Protein AF-A0AAV6HGM4-F1 (afdb_monomer)

Radius of gyration: 22.35 Å; Cα contacts (8 Å, |Δi|>4): 318; chains: 1; bounding box: 49×87×54 Å

Sequence (289 aa):
MKKKYGTKKRMVEQTSYVDTTIEPELAKRRAELLDYSASHSNSSSSLEVLELEAVGEDDTSYQEHLNFILRELAKKQPNLAEIKIRMRRTLFKRIEAMTLPTKKVMEIFPFLGIPQLMQHEMQMKFGIDMDRSLQTAIHELAPRIIRVVKEGSQKRFSPSLLEPTNERLEDAALLLLPELFKEKTEFLYSVEDEVHPCPTVVFHGSLNVLKADTISIRLDGLTLTTGKMTIAEALEYLFSTYFLFNVSYPAPLVNTLTFIQIFLFQLCPNKKKIPIPVLKMYNHFMSFD

pLDDT: mean 78.71, std 23.34, range [25.23, 97.44]

Mean predicted aligned error: 11.19 Å

Solvent-accessible surface area (backbone atoms only — not comparable to full-atom values): 17185 Å² total; per-residue (Å²): 137,85,89,85,86,84,80,82,82,76,86,76,84,81,75,79,81,74,69,76,69,55,62,61,52,53,56,50,50,55,61,57,56,58,42,67,78,51,74,76,69,98,66,94,76,73,77,84,52,61,83,67,83,75,66,89,66,49,75,66,56,43,50,52,41,52,54,47,40,58,57,38,64,72,41,98,76,50,61,60,69,60,40,56,56,42,46,65,76,42,42,69,65,48,65,66,42,33,78,49,58,68,70,58,40,43,69,76,43,52,60,59,42,35,66,79,50,36,53,49,50,48,25,68,46,69,74,45,63,53,66,64,33,32,55,59,36,37,69,70,42,18,68,56,48,42,50,54,54,65,76,42,92,69,87,80,66,57,65,63,54,71,61,43,54,85,93,38,35,51,55,28,25,64,70,45,44,29,58,80,71,74,33,49,49,71,60,56,36,41,70,52,93,76,78,46,79,49,53,29,38,32,29,33,91,31,92,51,66,96,60,36,69,33,37,31,37,30,41,68,71,40,75,53,34,73,42,80,67,54,65,65,58,49,49,52,49,39,55,48,44,35,72,58,56,66,48,78,74,53,81,57,41,39,56,40,53,50,39,42,33,47,66,28,49,59,64,62,98,62,85,88,73,66,56,66,71,45,50,52,54,51,49,57,67,67,65,77,116

Foldseek 3Di:
DDDDDDDDDDDDPPPPPPPPVVVVVLLVVLVVVVCVVVPDDDDDPDDPFPPQPQPPDDPVNLVVLQVVLVVQVPDPDRPVVSNLVSCSNNLVVLVVCLSDDPVVSCVSCVVLLPLVVLQSNVCNGQVFNLLVLQVVLLVLCLVVLLVVLVVDDDPPDDPCLSDPDPVCSSVSSLLSLLVLVVFDSVLAEDEPQDDDQAWYKYFDDDPPSSPGQKIFIDHRSDTSYMDDDGSSSSNSSSLSCCVSNVNDDDPRCNLSSLLCCCRRRVPDPDPPDRPPSSVVSVVVSVVPD

Structure (mmCIF, N/CA/C/O backbone):
data_AF-A0AAV6HGM4-F1
#
_entry.id   AF-A0AAV6HGM4-F1
#
loop_
_atom_site.group_PDB
_atom_site.id
_atom_site.type_symbol
_atom_site.label_atom_id
_atom_site.label_alt_id
_atom_site.label_comp_id
_atom_site.label_asym_id
_atom_site.label_entity_id
_atom_site.label_seq_id
_atom_site.pdbx_PDB_ins_code
_atom_site.Cartn_x
_atom_site.Cartn_y
_atom_site.Cartn_z
_atom_site.occupancy
_atom_site.B_iso_or_equiv
_atom_site.auth_seq_id
_atom_site.auth_comp_id
_atom_site.auth_asym_id
_atom_site.auth_atom_id
_atom_site.pdbx_PDB_model_num
ATOM 1 N N . MET A 1 1 ? -28.591 -60.270 -9.839 1.00 35.62 1 MET A N 1
ATOM 2 C CA . MET A 1 1 ? -27.427 -60.429 -10.742 1.00 35.62 1 MET A CA 1
ATOM 3 C C . MET A 1 1 ? -27.333 -59.228 -11.689 1.00 35.62 1 MET A C 1
ATOM 5 O O . MET A 1 1 ? -28.279 -58.969 -12.406 1.00 35.62 1 MET A O 1
ATOM 9 N N . LYS A 1 2 ? -26.202 -58.506 -11.623 1.00 32.44 2 LYS A N 1
ATOM 10 C CA . LYS A 1 2 ? -25.476 -57.727 -12.660 1.00 32.44 2 LYS A CA 1
ATOM 11 C C . LYS A 1 2 ? -26.211 -56.797 -13.670 1.00 32.44 2 LYS A C 1
ATOM 13 O O . LYS A 1 2 ? -26.758 -57.254 -14.658 1.00 32.44 2 LYS A O 1
ATOM 18 N N . LYS A 1 3 ? -25.944 -55.489 -13.476 1.00 31.00 3 LYS A N 1
ATOM 19 C CA . LYS A 1 3 ? -25.382 -54.453 -14.394 1.00 31.00 3 LYS A CA 1
ATOM 20 C C . LYS A 1 3 ? -26.001 -54.225 -15.792 1.00 31.00 3 LYS A C 1
ATOM 22 O O . LYS A 1 3 ? -25.840 -55.062 -16.668 1.00 31.00 3 LYS A O 1
ATOM 27 N N . LYS A 1 4 ? -26.375 -52.967 -16.083 1.00 32.09 4 LYS A N 1
ATOM 28 C CA . LYS A 1 4 ? -25.547 -51.954 -16.799 1.00 32.09 4 LYS A CA 1
ATOM 29 C C . LYS A 1 4 ? -26.381 -50.681 -17.059 1.00 32.09 4 LYS A C 1
ATOM 31 O O . LYS A 1 4 ? -27.216 -50.679 -17.952 1.00 32.09 4 LYS A O 1
ATOM 36 N N . TYR A 1 5 ? -26.101 -49.590 -16.345 1.00 31.17 5 TYR A N 1
ATOM 37 C CA . TYR A 1 5 ? -26.441 -48.239 -16.808 1.00 31.17 5 TYR A CA 1
ATOM 38 C C . TYR A 1 5 ? -25.162 -47.598 -17.345 1.00 31.17 5 TYR A C 1
ATOM 40 O O . TYR A 1 5 ? -24.176 -47.465 -16.622 1.00 31.17 5 TYR A O 1
ATOM 48 N N . GLY A 1 6 ? -25.157 -47.293 -18.642 1.00 29.77 6 GLY A N 1
ATOM 49 C CA . GLY A 1 6 ? -24.097 -46.541 -19.301 1.00 29.77 6 GLY A CA 1
ATOM 50 C C . GLY A 1 6 ? -24.359 -45.048 -19.153 1.00 29.77 6 GLY A C 1
ATOM 51 O O . GLY A 1 6 ? -25.301 -44.524 -19.740 1.00 29.77 6 GLY A O 1
ATOM 52 N N . THR A 1 7 ? -23.524 -44.362 -18.380 1.00 29.61 7 THR A N 1
ATOM 53 C CA . THR A 1 7 ? -23.556 -42.904 -18.253 1.00 29.61 7 THR A CA 1
ATOM 54 C C . THR A 1 7 ? -22.762 -42.289 -19.404 1.00 29.61 7 THR A C 1
ATOM 56 O O . THR A 1 7 ? -21.536 -42.394 -19.447 1.00 29.61 7 THR A O 1
ATOM 59 N N . LYS A 1 8 ? -23.448 -41.640 -20.351 1.00 31.86 8 LYS A N 1
ATOM 60 C CA . LYS A 1 8 ? -22.812 -40.736 -21.320 1.00 31.86 8 LYS A CA 1
ATOM 61 C C . LYS A 1 8 ? -22.325 -39.492 -20.567 1.00 31.86 8 LYS A C 1
ATOM 63 O O . LYS A 1 8 ? -23.137 -38.684 -20.126 1.00 31.86 8 LYS A O 1
ATOM 68 N N . LYS A 1 9 ? -21.005 -39.336 -20.421 1.00 30.42 9 LYS A N 1
ATOM 69 C CA . LYS A 1 9 ? -20.371 -38.066 -20.032 1.00 30.42 9 LYS A CA 1
ATOM 70 C C . LYS A 1 9 ? -20.632 -37.044 -21.142 1.00 30.42 9 LYS A C 1
ATOM 72 O O . LYS A 1 9 ? -20.132 -37.205 -22.251 1.00 30.42 9 LYS A O 1
ATOM 77 N N . ARG A 1 10 ? -21.411 -36.006 -20.844 1.00 27.81 10 ARG A N 1
ATOM 78 C CA . ARG A 1 10 ? -21.482 -34.783 -21.649 1.00 27.81 10 ARG A CA 1
ATOM 79 C C . ARG A 1 10 ? -20.372 -33.871 -21.122 1.00 27.81 10 ARG A C 1
ATOM 81 O O . ARG A 1 10 ? -20.447 -33.438 -19.977 1.00 27.81 10 ARG A O 1
ATOM 88 N N . MET A 1 11 ? -19.312 -33.674 -21.905 1.00 25.23 11 MET A N 1
ATOM 89 C CA . MET A 1 11 ? -18.355 -32.594 -21.655 1.00 25.23 11 MET A CA 1
ATOM 90 C C . MET A 1 11 ? -19.121 -31.281 -21.798 1.00 25.23 11 MET A C 1
ATOM 92 O O . MET A 1 11 ? -19.679 -31.006 -22.858 1.00 25.23 11 MET A O 1
ATOM 96 N N . VAL A 1 12 ? -19.212 -30.527 -20.708 1.00 27.91 12 VAL A N 1
ATOM 97 C CA . VAL A 1 12 ? -19.634 -29.130 -20.732 1.00 27.91 12 VAL A CA 1
ATOM 98 C C . VAL A 1 12 ? -18.342 -28.332 -20.736 1.00 27.91 12 VAL A C 1
ATOM 100 O O . VAL A 1 12 ? -17.672 -28.224 -19.712 1.00 27.91 12 VAL A O 1
ATOM 103 N N . GLU A 1 13 ? -17.955 -27.850 -21.912 1.00 26.14 13 GLU A N 1
ATOM 104 C CA . GLU A 1 13 ? -16.993 -26.762 -22.034 1.00 26.14 13 GLU A CA 1
ATOM 105 C C . GLU A 1 13 ? -17.636 -25.522 -21.403 1.00 26.14 13 GLU A C 1
ATOM 107 O O . GLU A 1 13 ? -18.571 -24.940 -21.949 1.00 26.14 13 GLU A O 1
ATOM 112 N N . GLN A 1 14 ? -17.185 -25.150 -20.204 1.00 26.02 14 GLN A N 1
ATOM 113 C CA . GLN A 1 14 ? -17.451 -23.831 -19.642 1.00 26.02 14 GLN A CA 1
ATOM 114 C C . GLN A 1 14 ? -16.499 -22.840 -20.311 1.00 26.02 14 GLN A C 1
ATOM 116 O O . GLN A 1 14 ? -15.418 -22.543 -19.812 1.00 26.02 14 GLN A O 1
ATOM 121 N N . THR A 1 15 ? -16.903 -22.326 -21.468 1.00 25.86 15 THR A N 1
ATOM 122 C CA . THR A 1 15 ? -16.411 -21.040 -21.957 1.00 25.86 15 THR A CA 1
ATOM 123 C C . THR A 1 15 ? -16.939 -19.959 -21.017 1.00 25.86 15 THR A C 1
ATOM 125 O O . THR A 1 15 ? -18.117 -19.603 -21.077 1.00 25.86 15 THR A O 1
ATOM 128 N N . SER A 1 16 ? -16.090 -19.463 -20.114 1.00 28.17 16 SER A N 1
ATOM 129 C CA . SER A 1 16 ? -16.370 -18.250 -19.348 1.00 28.17 16 SER A CA 1
ATOM 130 C C . SER A 1 16 ? -16.370 -17.072 -20.318 1.00 28.17 16 SER A C 1
ATOM 132 O O . SER A 1 16 ? -15.314 -16.598 -20.738 1.00 28.17 16 SER A O 1
ATOM 134 N N . TYR A 1 17 ? -17.563 -16.637 -20.712 1.00 25.56 17 TYR A N 1
ATOM 135 C CA . TYR A 1 17 ? -17.768 -15.369 -21.396 1.00 25.56 17 TYR A CA 1
ATOM 136 C C . TYR A 1 17 ? -17.320 -14.262 -20.433 1.00 25.56 17 TYR A C 1
ATOM 138 O O . TYR A 1 17 ? -18.018 -13.941 -19.474 1.00 25.56 17 TYR A O 1
ATOM 146 N N . VAL A 1 18 ? -16.108 -13.744 -20.632 1.00 33.75 18 VAL A N 1
ATOM 147 C CA . VAL A 1 18 ? -15.686 -12.491 -20.008 1.00 33.75 18 VAL A CA 1
ATOM 148 C C . VAL A 1 18 ? -16.435 -11.407 -20.758 1.00 33.75 18 VAL A C 1
ATOM 150 O O . VAL A 1 18 ? -16.223 -11.219 -21.955 1.00 33.75 18 VAL A O 1
ATOM 153 N N . ASP A 1 19 ? -17.365 -10.756 -20.073 1.00 31.45 19 ASP A N 1
ATOM 154 C CA . ASP A 1 19 ? -18.105 -9.640 -20.635 1.00 31.45 19 ASP A CA 1
ATOM 155 C C . ASP A 1 19 ? -17.150 -8.450 -20.817 1.00 31.45 19 ASP A C 1
ATOM 157 O O . ASP A 1 19 ? -16.863 -7.689 -19.892 1.00 31.45 19 ASP A O 1
ATOM 161 N N . THR A 1 20 ? -16.603 -8.319 -22.026 1.00 33.03 20 THR A N 1
ATOM 162 C CA . THR A 1 20 ? -15.651 -7.274 -22.435 1.00 33.03 20 THR A CA 1
ATOM 163 C C . THR A 1 20 ? -16.253 -5.864 -22.425 1.00 33.03 20 THR A C 1
ATOM 165 O O . THR A 1 20 ? -15.568 -4.905 -22.770 1.00 33.03 20 THR A O 1
ATOM 168 N N . THR A 1 21 ? -17.526 -5.710 -22.046 1.00 36.22 21 THR A N 1
ATOM 169 C CA . THR A 1 21 ? -18.191 -4.405 -21.926 1.00 36.22 21 THR A CA 1
ATOM 170 C C . THR A 1 21 ? -18.013 -3.741 -20.556 1.00 36.22 21 THR A C 1
ATOM 172 O O . THR A 1 21 ? -18.203 -2.531 -20.452 1.00 36.22 21 THR A O 1
ATOM 175 N N . ILE A 1 22 ? -17.553 -4.473 -19.530 1.00 39.25 22 ILE A N 1
ATOM 176 C CA . ILE A 1 22 ? -17.349 -3.938 -18.168 1.00 39.25 22 ILE A CA 1
ATOM 177 C C . ILE A 1 22 ? -16.044 -3.121 -18.060 1.00 39.25 22 ILE A C 1
ATOM 179 O O . ILE A 1 22 ? -15.984 -2.107 -17.363 1.00 39.25 22 ILE A O 1
ATOM 183 N N . GLU A 1 23 ? -14.993 -3.526 -18.777 1.00 40.34 23 GLU A N 1
ATOM 184 C CA . GLU A 1 23 ? -13.659 -2.898 -18.742 1.00 40.34 23 GLU A CA 1
ATOM 185 C C . GLU A 1 23 ? -13.652 -1.430 -19.233 1.00 40.34 23 GLU A C 1
ATOM 187 O O . GLU A 1 23 ? -13.082 -0.572 -18.548 1.00 40.34 23 GLU A O 1
ATOM 192 N N . PRO A 1 24 ? -14.327 -1.086 -20.353 1.00 36.25 24 PRO A N 1
ATOM 193 C CA . PRO A 1 24 ? -14.450 0.297 -20.815 1.00 36.25 24 PRO A CA 1
ATOM 194 C C . PRO A 1 24 ? -15.285 1.175 -19.876 1.00 36.25 24 PRO A C 1
ATOM 196 O O . PRO A 1 24 ? -14.998 2.362 -19.725 1.00 36.25 24 PRO A O 1
ATOM 199 N N . GLU A 1 25 ? -16.310 0.613 -19.226 1.00 36.44 25 GLU A N 1
ATOM 200 C CA . GLU A 1 25 ? -17.196 1.360 -18.326 1.00 36.44 25 GLU A CA 1
ATOM 201 C C . GLU A 1 25 ? -16.511 1.674 -16.983 1.00 36.44 25 GLU A C 1
ATOM 203 O O . GLU A 1 25 ? -16.649 2.782 -16.459 1.00 36.44 25 GLU A O 1
ATOM 208 N N . LEU A 1 26 ? -15.685 0.754 -16.468 1.00 40.50 26 LEU A N 1
ATOM 209 C CA . LEU A 1 26 ? -14.822 0.990 -15.304 1.00 40.50 26 LEU A CA 1
ATOM 210 C C . LEU A 1 26 ? -13.730 2.029 -15.598 1.00 40.50 26 LEU A C 1
ATOM 212 O O . LEU A 1 26 ? -13.490 2.907 -14.770 1.00 40.50 26 LEU A O 1
ATOM 216 N N . ALA A 1 27 ? -13.113 1.985 -16.785 1.00 37.41 27 ALA A N 1
ATOM 217 C CA . ALA A 1 27 ? -12.144 2.992 -17.224 1.00 37.41 27 ALA A CA 1
ATOM 218 C C . ALA A 1 27 ? -12.787 4.380 -17.414 1.00 37.41 27 ALA A C 1
ATOM 220 O O . ALA A 1 27 ? -12.205 5.394 -17.028 1.00 37.41 27 ALA A O 1
ATOM 221 N N . LYS A 1 28 ? -14.021 4.440 -17.932 1.00 33.03 28 LYS A N 1
ATOM 222 C CA . LYS A 1 28 ? -14.781 5.689 -18.081 1.00 33.03 28 LYS A CA 1
ATOM 223 C C . LYS A 1 28 ? -15.197 6.286 -16.731 1.00 33.03 28 LYS A C 1
ATOM 225 O O . LYS A 1 28 ? -15.041 7.488 -16.529 1.00 33.03 28 LYS A O 1
ATOM 230 N N . ARG A 1 29 ? -15.617 5.457 -15.764 1.00 37.28 29 ARG A N 1
ATOM 231 C CA . ARG A 1 29 ? -15.893 5.911 -14.386 1.00 37.28 29 ARG A CA 1
ATOM 232 C C . ARG A 1 29 ? -14.650 6.479 -13.691 1.00 37.28 29 ARG A C 1
ATOM 234 O O . ARG A 1 29 ? -14.795 7.410 -12.906 1.00 37.28 29 ARG A O 1
ATOM 241 N N . ARG A 1 30 ? -13.440 5.988 -13.999 1.00 40.34 30 ARG A N 1
ATOM 242 C CA . ARG A 1 30 ? -12.174 6.572 -13.499 1.00 40.34 30 ARG A CA 1
ATOM 243 C C . ARG A 1 30 ? -11.924 7.981 -14.037 1.00 40.34 30 ARG A C 1
ATOM 245 O O . ARG A 1 30 ? -11.467 8.832 -13.284 1.00 40.34 30 ARG A O 1
ATOM 252 N N . ALA A 1 31 ? -12.259 8.237 -15.303 1.00 33.66 31 ALA A N 1
ATOM 253 C CA . ALA A 1 31 ? -12.136 9.563 -15.910 1.00 33.66 31 ALA A CA 1
ATOM 254 C C . ALA A 1 31 ? -13.171 10.565 -15.360 1.00 33.66 31 ALA A C 1
ATOM 256 O O . ALA A 1 31 ? -12.831 11.718 -15.119 1.00 33.66 31 ALA A O 1
ATOM 257 N N . GLU A 1 32 ? -14.408 10.126 -15.100 1.00 31.22 32 GLU A N 1
ATOM 258 C CA . GLU A 1 32 ? -15.480 10.984 -14.561 1.00 31.22 32 GLU A CA 1
ATOM 259 C C . GLU A 1 32 ? -15.332 11.263 -13.045 1.00 31.22 32 GLU A C 1
ATOM 261 O O . GLU A 1 32 ? -15.704 12.336 -12.571 1.00 31.22 32 GLU A O 1
ATOM 266 N N . LEU A 1 33 ? -14.732 10.351 -12.264 1.00 31.44 33 LEU A N 1
ATOM 267 C CA . LEU A 1 33 ? -14.477 10.549 -10.823 1.00 31.44 33 LEU A CA 1
ATOM 268 C C . LEU A 1 33 ? -13.281 11.462 -10.513 1.00 31.44 33 LEU A C 1
ATOM 270 O O . LEU A 1 33 ? -13.241 12.045 -9.430 1.00 31.44 33 LEU A O 1
ATOM 274 N N . LEU A 1 34 ? -12.359 11.650 -11.464 1.00 34.66 34 LEU A N 1
ATOM 275 C CA . LEU A 1 34 ? -11.343 12.709 -11.398 1.00 34.66 34 LEU A CA 1
ATOM 276 C C . LEU A 1 34 ? -11.991 14.104 -11.423 1.00 34.66 34 LEU A C 1
ATOM 278 O O . LEU A 1 34 ? -11.488 15.036 -10.789 1.00 34.66 34 LEU A O 1
ATOM 282 N N . ASP A 1 35 ? -13.145 14.225 -12.081 1.00 28.47 35 ASP A N 1
ATOM 283 C CA . ASP A 1 35 ? -13.851 15.491 -12.256 1.00 28.47 35 ASP A CA 1
ATOM 284 C C . ASP A 1 35 ? -14.747 15.844 -11.058 1.00 28.47 35 ASP A C 1
ATOM 286 O O . ASP A 1 35 ? -14.960 17.018 -10.777 1.00 28.47 35 ASP A O 1
ATOM 290 N N . TYR A 1 36 ? -15.186 14.875 -10.245 1.00 29.00 36 TYR A N 1
ATOM 291 C CA . TYR A 1 36 ? -15.934 15.181 -9.012 1.00 29.00 36 TYR A CA 1
ATOM 292 C C . TYR A 1 36 ? -15.050 15.830 -7.928 1.00 29.00 36 TYR A C 1
ATOM 294 O O . TYR A 1 36 ? -15.538 16.568 -7.071 1.00 29.00 36 TYR A O 1
ATOM 302 N N . SER A 1 37 ? -13.731 15.620 -8.001 1.00 35.66 37 SER A N 1
ATOM 303 C CA . SER A 1 37 ? -12.727 16.406 -7.267 1.00 35.66 37 SER A CA 1
ATOM 304 C C . SER A 1 37 ? -12.370 17.747 -7.930 1.00 35.66 37 SER A C 1
ATOM 306 O O . SER A 1 37 ? -11.770 18.597 -7.271 1.00 35.66 37 SER A O 1
ATOM 308 N N . ALA A 1 38 ? -12.745 17.959 -9.197 1.00 30.84 38 ALA A N 1
ATOM 309 C CA . ALA A 1 38 ? -12.482 19.182 -9.961 1.00 30.84 38 ALA A CA 1
ATOM 310 C C . ALA A 1 38 ? -13.711 20.106 -10.093 1.00 30.84 38 ALA A C 1
ATOM 312 O O . ALA A 1 38 ? -13.565 21.314 -10.290 1.00 30.84 38 ALA A O 1
ATOM 313 N N . SER A 1 39 ? -14.931 19.605 -9.893 1.00 28.97 39 SER A N 1
ATOM 314 C CA . SER A 1 39 ? -16.149 20.407 -9.901 1.00 28.97 39 SER A CA 1
ATOM 315 C C . SER A 1 39 ? -16.367 21.039 -8.528 1.00 28.97 39 SER A C 1
ATOM 317 O O . SER A 1 39 ? -17.217 20.605 -7.760 1.00 28.97 39 SER A O 1
ATOM 319 N N . HIS A 1 40 ? -15.528 22.016 -8.193 1.00 31.39 40 HIS A N 1
ATOM 320 C CA . HIS A 1 40 ? -15.910 23.341 -7.700 1.00 31.39 40 HIS A CA 1
ATOM 321 C C . HIS A 1 40 ? -14.642 24.208 -7.705 1.00 31.39 40 HIS A C 1
ATOM 323 O O . HIS A 1 40 ? -13.746 24.057 -6.874 1.00 31.39 40 HIS A O 1
ATOM 329 N N . SER A 1 41 ? -14.647 25.170 -8.629 1.00 28.86 41 SER A N 1
ATOM 330 C CA . SER A 1 41 ? -13.676 26.245 -8.867 1.00 28.86 41 SER A CA 1
ATOM 331 C C . SER A 1 41 ? -12.539 25.940 -9.857 1.00 28.86 41 SER A C 1
ATOM 333 O O . SER A 1 41 ? -11.592 25.208 -9.586 1.00 28.86 41 SER A O 1
ATOM 335 N N . ASN A 1 42 ? -12.652 26.598 -11.015 1.00 31.72 42 ASN A N 1
ATOM 336 C CA . ASN A 1 42 ? -11.612 26.816 -12.013 1.00 31.72 42 ASN A CA 1
ATOM 337 C C . ASN A 1 42 ? -10.275 27.206 -11.366 1.00 31.72 42 ASN A C 1
ATOM 339 O O . ASN A 1 42 ? -10.069 28.354 -10.985 1.00 31.72 42 ASN A O 1
ATOM 343 N N . SER A 1 43 ? -9.354 26.257 -11.274 1.00 28.14 43 SER A N 1
ATOM 344 C CA . SER A 1 43 ? -7.932 26.445 -11.577 1.00 28.14 43 SER A CA 1
ATOM 345 C C . SER A 1 43 ? -7.260 25.081 -11.492 1.00 28.14 43 SER A C 1
ATOM 347 O O . SER A 1 43 ? -7.283 24.418 -10.457 1.00 28.14 43 SER A O 1
ATOM 349 N N . SER A 1 44 ? -6.706 24.652 -12.623 1.00 34.44 44 SER A N 1
ATOM 350 C CA . SER A 1 44 ? -5.853 23.475 -12.746 1.00 34.44 44 SER A CA 1
ATOM 351 C C . SER A 1 44 ? -4.735 23.537 -11.702 1.00 34.44 44 SER A C 1
ATOM 353 O O . SER A 1 44 ? -3.801 24.320 -11.839 1.00 34.44 44 SER A O 1
ATOM 355 N N . SER A 1 45 ? -4.848 22.735 -10.645 1.00 31.12 45 SER A N 1
ATOM 356 C CA . SER A 1 45 ? -3.820 22.555 -9.618 1.00 31.12 45 SER A CA 1
ATOM 357 C C . SER A 1 45 ? -3.222 21.165 -9.799 1.00 31.12 45 SER A C 1
ATOM 359 O O . SER A 1 45 ? -3.503 20.243 -9.034 1.00 31.12 45 SER A O 1
ATOM 361 N N . SER A 1 46 ? 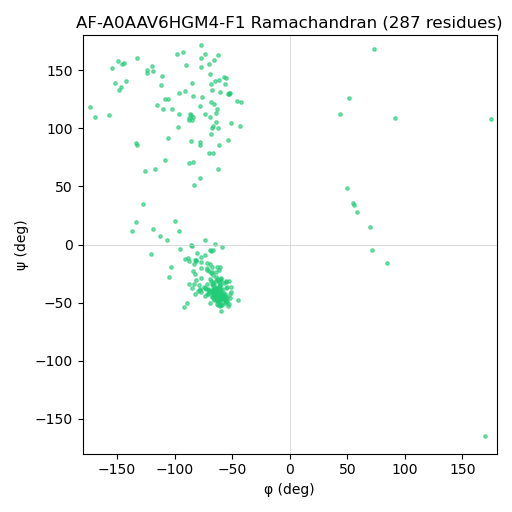-2.425 21.023 -10.853 1.00 31.44 46 SER A N 1
ATOM 362 C CA . SER A 1 46 ? -1.497 19.916 -11.048 1.00 31.44 46 SER A CA 1
ATOM 363 C C . SER A 1 46 ? -0.591 19.789 -9.823 1.00 31.44 46 SER A C 1
ATOM 365 O O . SER A 1 46 ? -0.014 20.779 -9.376 1.00 31.44 46 SER A O 1
ATOM 367 N N . LEU A 1 47 ? -0.481 18.577 -9.271 1.00 41.00 47 LEU A N 1
ATOM 368 C CA . LEU A 1 47 ? 0.625 18.207 -8.387 1.00 41.00 47 LEU A CA 1
ATOM 369 C C . LEU A 1 47 ? 1.922 18.693 -9.049 1.00 41.00 47 LEU A C 1
ATOM 371 O O . LEU A 1 47 ? 2.176 18.314 -10.192 1.00 41.00 47 LEU A O 1
ATOM 375 N N . GLU A 1 48 ? 2.715 19.523 -8.368 1.00 37.34 48 GLU A N 1
ATOM 376 C CA . GLU A 1 48 ? 4.108 19.768 -8.755 1.00 37.34 48 GLU A CA 1
ATOM 377 C C . GLU A 1 48 ? 4.866 18.455 -8.526 1.00 37.34 48 GLU A C 1
ATOM 379 O O . GLU A 1 48 ? 5.482 18.215 -7.490 1.00 37.34 48 GLU A O 1
ATOM 384 N N . VAL A 1 49 ? 4.704 17.536 -9.480 1.00 45.91 49 VAL A N 1
ATOM 385 C CA . VAL A 1 49 ? 5.636 16.442 -9.720 1.00 45.91 49 VAL A CA 1
ATOM 386 C C . VAL A 1 49 ? 6.988 17.119 -9.869 1.00 45.91 49 VAL A C 1
ATOM 388 O O . VAL A 1 49 ? 7.074 18.098 -10.613 1.00 45.91 49 VAL A O 1
ATOM 391 N N . LEU A 1 50 ? 8.008 16.645 -9.143 1.00 43.34 50 LEU A N 1
ATOM 392 C CA . LEU A 1 50 ? 9.382 17.097 -9.366 1.00 43.34 50 LEU A CA 1
ATOM 393 C C . LEU A 1 50 ? 9.595 17.164 -10.879 1.00 43.34 50 LEU A C 1
ATOM 395 O O . LEU A 1 50 ? 9.344 16.167 -11.559 1.00 43.34 50 LEU A O 1
ATOM 399 N N . GLU A 1 51 ? 9.971 18.334 -11.401 1.00 42.69 51 GLU A N 1
ATOM 400 C CA . GLU A 1 51 ? 10.408 18.478 -12.788 1.00 42.69 51 GLU A CA 1
ATOM 401 C C . GLU A 1 51 ? 11.652 17.601 -12.923 1.00 42.69 51 GLU A C 1
ATOM 403 O O . GLU A 1 51 ? 12.784 18.005 -12.667 1.00 42.69 51 GLU A O 1
ATOM 408 N N . LEU A 1 52 ? 11.421 16.322 -13.201 1.00 50.34 52 LEU A N 1
ATOM 409 C CA . LEU A 1 52 ? 12.472 15.405 -13.546 1.00 50.34 52 LEU A CA 1
ATOM 410 C C . LEU A 1 52 ? 13.001 15.920 -14.864 1.00 50.34 52 LEU A C 1
ATOM 412 O O . LEU A 1 52 ? 12.248 16.023 -15.833 1.00 50.34 52 LEU A O 1
ATOM 416 N N . GLU A 1 53 ? 14.289 16.239 -14.879 1.00 45.16 53 GLU A N 1
ATOM 417 C CA . GLU A 1 53 ? 15.057 16.395 -16.100 1.00 45.16 53 GLU A CA 1
ATOM 418 C C . GLU A 1 53 ? 14.860 15.111 -16.915 1.00 45.16 53 GLU A C 1
ATOM 420 O O . GLU A 1 53 ? 15.557 14.109 -16.742 1.00 45.16 53 GLU A O 1
ATOM 425 N N . ALA A 1 54 ? 13.834 15.109 -17.764 1.00 50.31 54 ALA A N 1
ATOM 426 C CA . ALA A 1 54 ? 13.617 14.122 -18.794 1.00 50.31 54 ALA A CA 1
ATOM 427 C C . ALA A 1 54 ? 14.710 14.385 -19.824 1.00 50.31 54 ALA A C 1
ATOM 429 O O . ALA A 1 54 ? 14.522 15.082 -20.818 1.00 50.31 54 ALA A O 1
ATOM 430 N N . VAL A 1 55 ? 15.912 13.907 -19.507 1.00 50.88 55 VAL A N 1
ATOM 431 C CA . VAL A 1 55 ? 17.022 13.852 -20.449 1.00 50.88 55 VAL A CA 1
ATOM 432 C C . VAL A 1 55 ? 16.486 13.134 -21.684 1.00 50.88 55 VAL A C 1
ATOM 434 O O . VAL A 1 55 ? 15.818 12.115 -21.534 1.00 50.88 55 VAL A O 1
ATOM 437 N N . GLY A 1 56 ? 16.704 13.723 -22.864 1.00 56.06 56 GLY A N 1
ATOM 438 C CA . GLY A 1 56 ? 16.097 13.361 -24.150 1.00 56.06 56 GLY A CA 1
ATOM 439 C C . GLY A 1 56 ? 16.419 11.953 -24.652 1.00 56.06 56 GLY A C 1
ATOM 440 O O . GLY A 1 56 ? 17.068 11.797 -25.681 1.00 56.06 56 GLY A O 1
ATOM 441 N N . GLU A 1 57 ? 15.964 10.941 -23.921 1.00 68.81 57 GLU A N 1
ATOM 442 C CA . GLU A 1 57 ? 15.973 9.539 -24.308 1.00 68.81 57 GLU A CA 1
ATOM 443 C C . GLU A 1 57 ? 14.978 9.352 -25.461 1.00 68.81 57 GLU A C 1
ATOM 445 O O . GLU A 1 57 ? 13.791 9.670 -25.339 1.00 68.81 57 GLU A O 1
ATOM 450 N N . ASP A 1 58 ? 15.457 8.838 -26.592 1.00 82.00 58 ASP A N 1
ATOM 451 C CA . ASP A 1 58 ? 14.589 8.419 -27.689 1.00 82.00 58 ASP A CA 1
ATOM 452 C C . ASP A 1 58 ? 13.916 7.063 -27.390 1.00 82.00 58 ASP A C 1
ATOM 454 O O . ASP A 1 58 ? 14.225 6.373 -26.410 1.00 82.00 58 ASP A O 1
ATOM 458 N N . ASP A 1 59 ? 12.965 6.661 -28.240 1.00 85.00 59 ASP A N 1
ATOM 459 C CA . ASP A 1 59 ? 12.232 5.403 -28.061 1.00 85.00 59 ASP A CA 1
ATOM 460 C C . ASP A 1 59 ? 13.155 4.171 -28.069 1.00 85.00 59 ASP A C 1
ATOM 462 O O . ASP A 1 59 ? 12.853 3.180 -27.402 1.00 85.00 59 ASP A O 1
ATOM 466 N N . THR A 1 60 ? 14.291 4.224 -28.774 1.00 87.50 60 THR A N 1
ATOM 467 C CA . THR A 1 60 ? 15.258 3.117 -28.814 1.00 87.50 60 THR A CA 1
ATOM 468 C C . THR A 1 60 ? 15.933 2.969 -27.457 1.00 87.50 60 THR A C 1
ATOM 470 O O . THR A 1 60 ? 15.918 1.882 -26.875 1.00 87.50 60 THR A O 1
ATOM 473 N N . SER A 1 61 ? 16.453 4.065 -26.908 1.00 89.00 61 SER A N 1
ATOM 474 C CA . SER A 1 61 ? 17.115 4.062 -25.603 1.00 89.00 61 SER A CA 1
ATOM 475 C C . SER A 1 61 ? 16.160 3.679 -24.465 1.00 89.00 61 SER A C 1
ATOM 477 O O . SER A 1 61 ? 16.501 2.875 -23.587 1.00 89.00 61 SER A O 1
ATOM 479 N N . TYR A 1 62 ? 14.907 4.147 -24.522 1.00 90.06 62 TYR A N 1
ATOM 480 C CA . TYR A 1 62 ? 13.856 3.699 -23.604 1.00 90.06 62 TYR A CA 1
ATOM 481 C C . TYR A 1 62 ? 13.689 2.172 -23.627 1.00 90.06 62 TYR A C 1
ATOM 483 O O . TYR A 1 62 ? 13.697 1.531 -22.569 1.00 90.06 62 TYR A O 1
ATOM 491 N N . GLN A 1 63 ? 13.573 1.575 -24.819 1.00 92.00 63 GLN A N 1
ATOM 492 C CA . GLN A 1 63 ? 13.428 0.125 -24.956 1.00 92.00 63 GLN A CA 1
ATOM 493 C C . GLN A 1 63 ? 14.661 -0.619 -24.440 1.00 92.00 63 GLN A C 1
ATOM 495 O O . GLN A 1 63 ? 14.529 -1.665 -23.805 1.00 92.00 63 GLN A O 1
ATOM 500 N N . GLU A 1 64 ? 15.866 -0.091 -24.649 1.00 93.88 64 GLU A N 1
ATOM 501 C CA . GLU A 1 64 ? 17.087 -0.682 -24.098 1.00 93.88 64 GLU A CA 1
ATOM 502 C C . GLU A 1 64 ? 17.082 -0.696 -22.567 1.00 93.88 64 GLU A C 1
ATOM 504 O O . GLU A 1 64 ? 17.401 -1.721 -21.956 1.00 93.88 64 GLU A O 1
ATOM 509 N N . HIS A 1 65 ? 16.683 0.409 -21.934 1.00 94.56 65 HIS A N 1
ATOM 510 C CA . HIS A 1 65 ? 16.576 0.497 -20.479 1.00 94.56 65 HIS A CA 1
ATOM 511 C C . HIS A 1 65 ? 15.514 -0.446 -19.920 1.00 94.56 65 HIS A C 1
ATOM 513 O O . HIS A 1 65 ? 15.780 -1.148 -18.942 1.00 94.56 65 HIS A O 1
ATOM 519 N N . LEU A 1 66 ? 14.340 -0.514 -20.551 1.00 93.81 66 LEU A N 1
ATOM 520 C CA . LEU A 1 66 ? 13.285 -1.429 -20.130 1.00 93.81 66 LEU A CA 1
ATOM 521 C C . LEU A 1 66 ? 13.738 -2.889 -20.260 1.00 93.81 66 LEU A C 1
ATOM 523 O O . LEU A 1 66 ? 13.662 -3.653 -19.299 1.00 93.81 66 LEU A O 1
ATOM 527 N N . ASN A 1 67 ? 14.301 -3.262 -21.411 1.00 95.44 67 ASN A N 1
ATOM 528 C CA . ASN A 1 67 ? 14.823 -4.606 -21.648 1.00 95.44 67 ASN A CA 1
ATOM 529 C C . ASN A 1 67 ? 15.943 -4.983 -20.675 1.00 95.44 67 ASN A C 1
ATOM 531 O O . ASN A 1 67 ? 16.063 -6.154 -20.305 1.00 95.44 67 ASN A O 1
ATOM 535 N N . PHE A 1 68 ? 16.777 -4.019 -20.278 1.00 96.62 68 PHE A N 1
ATOM 536 C CA . PHE A 1 68 ? 17.777 -4.224 -19.238 1.00 96.62 68 PHE A CA 1
ATOM 537 C C . PHE A 1 68 ? 17.108 -4.556 -17.902 1.00 96.62 68 PHE A C 1
ATOM 539 O O . PHE A 1 68 ? 17.436 -5.582 -17.311 1.00 96.62 68 PHE A O 1
ATOM 546 N N . ILE A 1 69 ? 16.148 -3.738 -17.451 1.00 96.06 69 ILE A N 1
ATOM 547 C CA . ILE A 1 69 ? 15.443 -3.948 -16.176 1.00 96.06 69 ILE A CA 1
ATOM 548 C C . ILE A 1 69 ? 14.799 -5.337 -16.141 1.00 96.06 69 ILE A C 1
ATOM 550 O O . ILE A 1 69 ? 14.993 -6.079 -15.180 1.00 96.06 69 ILE A O 1
ATOM 554 N N . LEU A 1 70 ? 14.086 -5.719 -17.205 1.00 95.94 70 LEU A N 1
ATOM 555 C CA . LEU A 1 70 ? 13.416 -7.019 -17.292 1.00 95.94 70 LEU A CA 1
ATOM 556 C C . LEU A 1 70 ? 14.408 -8.190 -17.216 1.00 95.94 70 LEU A C 1
ATOM 558 O O . LEU A 1 70 ? 14.171 -9.160 -16.496 1.00 95.94 70 LEU A O 1
ATOM 562 N N . ARG A 1 71 ? 15.550 -8.091 -17.911 1.00 97.19 71 ARG A N 1
ATOM 563 C CA . ARG A 1 71 ? 16.621 -9.099 -17.838 1.00 97.19 71 ARG A CA 1
ATOM 564 C C . ARG A 1 71 ? 17.269 -9.160 -16.459 1.00 97.19 71 ARG A C 1
ATOM 566 O O . ARG A 1 71 ? 17.594 -10.249 -15.992 1.00 97.19 71 ARG A O 1
ATOM 573 N N . GLU A 1 72 ? 17.468 -8.014 -15.816 1.00 97.44 72 GLU A N 1
ATOM 574 C CA . GLU A 1 72 ? 18.069 -7.929 -14.486 1.00 97.44 72 GLU A CA 1
ATOM 575 C C . GLU A 1 72 ? 17.162 -8.561 -13.425 1.00 97.44 72 GLU A C 1
ATOM 577 O O . GLU A 1 72 ? 17.640 -9.325 -12.588 1.00 97.44 72 GLU A O 1
ATOM 582 N N . LEU A 1 73 ? 15.851 -8.317 -13.509 1.00 95.12 73 LEU A N 1
ATOM 583 C CA . LEU A 1 73 ? 14.847 -8.911 -12.626 1.00 95.12 73 LEU A CA 1
ATOM 584 C C . LEU A 1 73 ? 14.725 -10.431 -12.754 1.00 95.12 73 LEU A C 1
ATOM 586 O O . LEU A 1 73 ? 14.371 -11.093 -11.784 1.00 95.12 73 LEU A O 1
ATOM 590 N N . ALA A 1 74 ? 15.035 -10.993 -13.922 1.00 95.56 74 ALA A N 1
ATOM 591 C CA . ALA A 1 74 ? 15.015 -12.439 -14.132 1.00 95.56 74 ALA A CA 1
ATOM 592 C C . ALA A 1 74 ? 16.191 -13.173 -13.451 1.00 95.56 74 ALA A C 1
ATOM 594 O O . ALA A 1 74 ? 16.219 -14.406 -13.417 1.00 95.56 74 ALA A O 1
ATOM 595 N N . LYS A 1 75 ? 17.187 -12.449 -12.922 1.00 96.69 75 LYS A N 1
ATOM 596 C CA . LYS A 1 75 ? 18.338 -13.051 -12.238 1.00 96.69 75 LYS A CA 1
ATOM 597 C C . LYS A 1 75 ? 17.969 -13.506 -10.828 1.00 96.69 75 LYS A C 1
ATOM 599 O O . LYS A 1 75 ? 17.157 -12.898 -10.145 1.00 96.69 75 LYS A O 1
ATOM 604 N N . LYS A 1 76 ? 18.679 -14.523 -10.327 1.00 94.31 76 LYS A N 1
ATOM 605 C CA . LYS A 1 76 ? 18.559 -14.988 -8.930 1.00 94.31 76 LYS A CA 1
ATOM 606 C C . LYS A 1 76 ? 18.926 -13.904 -7.904 1.00 94.31 76 LYS A C 1
ATOM 608 O O . LYS A 1 76 ? 18.396 -13.903 -6.799 1.00 94.31 76 LYS A O 1
ATOM 613 N N . GLN A 1 77 ? 19.860 -13.022 -8.258 1.00 93.81 77 GLN A N 1
ATOM 614 C CA . GLN A 1 77 ? 20.286 -11.877 -7.451 1.00 93.81 77 GLN A CA 1
ATOM 615 C C . GLN A 1 77 ? 20.321 -10.629 -8.346 1.00 93.81 77 GLN A C 1
ATOM 617 O O . GLN A 1 77 ? 21.360 -10.340 -8.944 1.00 93.81 77 GLN A O 1
ATOM 622 N N . PRO A 1 78 ? 19.185 -9.932 -8.513 1.00 94.88 78 PRO A N 1
ATOM 623 C CA . PRO A 1 78 ? 19.112 -8.720 -9.322 1.00 94.88 78 PRO A CA 1
ATOM 624 C C . PRO A 1 78 ? 19.952 -7.581 -8.736 1.00 94.88 78 PRO A C 1
ATOM 626 O O . PRO A 1 78 ? 19.937 -7.347 -7.525 1.00 94.88 78 PRO A O 1
ATOM 629 N N . ASN A 1 79 ? 20.622 -6.803 -9.589 1.00 96.19 79 ASN A N 1
ATOM 630 C CA . ASN A 1 79 ? 21.226 -5.543 -9.166 1.00 96.19 79 ASN A CA 1
ATOM 631 C C . ASN A 1 79 ? 20.158 -4.440 -9.052 1.00 96.19 79 ASN A C 1
ATOM 633 O O . ASN A 1 79 ? 19.906 -3.686 -9.995 1.00 96.19 79 ASN A O 1
ATOM 637 N N . LEU A 1 80 ? 19.535 -4.333 -7.873 1.00 94.62 80 LEU A N 1
ATOM 638 C CA . LEU A 1 80 ? 18.495 -3.332 -7.612 1.00 94.62 80 LEU A CA 1
ATOM 639 C C . LEU A 1 80 ? 18.999 -1.888 -7.762 1.00 94.62 80 LEU A C 1
ATOM 641 O O . LEU A 1 80 ? 18.217 -1.018 -8.134 1.00 94.62 80 LEU A O 1
ATOM 645 N N . ALA A 1 81 ? 20.282 -1.614 -7.508 1.00 95.00 81 ALA A N 1
ATOM 646 C CA . ALA A 1 81 ? 20.833 -0.268 -7.656 1.00 95.00 81 ALA A CA 1
ATOM 647 C C . ALA A 1 81 ? 20.842 0.176 -9.128 1.00 95.00 81 ALA A C 1
ATOM 649 O O . ALA A 1 81 ? 20.382 1.274 -9.441 1.00 95.00 81 ALA A O 1
ATOM 650 N N . GLU A 1 82 ? 21.280 -0.699 -10.037 1.00 96.06 82 GLU A N 1
ATOM 651 C CA . GLU A 1 82 ? 21.260 -0.407 -11.475 1.00 96.06 82 GLU A CA 1
ATOM 652 C C . GLU A 1 82 ? 19.824 -0.322 -12.009 1.00 96.06 82 GLU A C 1
ATOM 654 O O . GLU A 1 82 ? 19.509 0.586 -12.778 1.00 96.06 82 GLU A O 1
ATOM 659 N N . ILE A 1 83 ? 18.915 -1.189 -11.542 1.00 96.50 83 ILE A N 1
ATOM 660 C CA . ILE A 1 83 ? 17.486 -1.082 -11.882 1.00 96.50 83 ILE A CA 1
ATOM 661 C C . ILE A 1 83 ? 16.950 0.301 -11.497 1.00 96.50 83 ILE A C 1
ATOM 663 O O . ILE A 1 83 ? 16.357 0.977 -12.333 1.00 96.50 83 ILE A O 1
ATOM 667 N N . LYS A 1 84 ? 17.216 0.773 -10.273 1.00 94.88 84 LYS A N 1
ATOM 668 C CA . LYS A 1 84 ? 16.788 2.100 -9.801 1.00 94.88 84 LYS A CA 1
ATOM 669 C C . LYS A 1 84 ? 17.362 3.250 -10.640 1.00 94.88 84 LYS A C 1
ATOM 671 O O . LYS A 1 84 ? 16.675 4.253 -10.843 1.00 94.88 84 LYS A O 1
ATOM 676 N N . ILE A 1 85 ? 18.594 3.124 -11.144 1.00 92.75 85 ILE A N 1
ATOM 677 C CA . ILE A 1 85 ? 19.199 4.098 -12.071 1.00 92.75 85 ILE A CA 1
ATOM 678 C C . ILE A 1 85 ? 18.436 4.113 -13.402 1.00 92.75 85 ILE A C 1
ATOM 680 O O . ILE A 1 85 ? 18.055 5.181 -13.882 1.00 92.75 85 ILE A O 1
ATOM 684 N N . ARG A 1 86 ? 18.155 2.941 -13.982 1.00 92.94 86 ARG A N 1
ATOM 685 C CA . ARG A 1 86 ? 17.419 2.814 -15.254 1.00 92.94 86 ARG A CA 1
ATOM 686 C C . ARG A 1 86 ? 15.951 3.218 -15.131 1.00 92.94 86 ARG A C 1
ATOM 688 O O . ARG A 1 86 ? 15.386 3.768 -16.074 1.00 92.94 86 ARG A O 1
ATOM 695 N N . MET A 1 87 ? 15.343 3.010 -13.965 1.00 92.31 87 MET A N 1
ATOM 696 C CA . MET A 1 87 ? 13.992 3.484 -13.676 1.00 92.31 87 MET A CA 1
ATOM 697 C C . MET A 1 87 ? 13.910 5.011 -13.785 1.00 92.31 87 MET A C 1
ATOM 699 O O . MET A 1 87 ? 12.989 5.496 -14.436 1.00 92.31 87 MET A O 1
ATOM 703 N N . ARG A 1 88 ? 14.885 5.773 -13.263 1.00 89.00 88 ARG A N 1
ATOM 704 C CA . ARG A 1 88 ? 14.895 7.249 -13.399 1.00 89.00 88 ARG A CA 1
ATOM 705 C C . ARG A 1 88 ? 14.817 7.689 -14.858 1.00 89.00 88 ARG A C 1
ATOM 707 O O . ARG A 1 88 ? 14.002 8.531 -15.206 1.00 89.00 88 ARG A O 1
ATOM 714 N N . ARG A 1 89 ? 15.616 7.053 -15.716 1.00 87.88 89 ARG A N 1
ATOM 715 C CA . ARG A 1 89 ? 15.705 7.379 -17.148 1.00 87.88 89 ARG A CA 1
ATOM 716 C C . ARG A 1 89 ? 14.451 7.027 -17.947 1.00 87.88 89 ARG A C 1
ATOM 718 O O . ARG A 1 89 ? 14.273 7.506 -19.052 1.00 87.88 89 ARG A O 1
ATOM 725 N N . THR A 1 90 ? 13.578 6.185 -17.403 1.00 88.50 90 THR A N 1
ATOM 726 C CA . THR A 1 90 ? 12.370 5.694 -18.089 1.00 88.50 90 THR A CA 1
ATOM 727 C C . THR A 1 90 ? 11.074 6.206 -17.458 1.00 88.50 90 THR A C 1
ATOM 729 O O . THR A 1 90 ? 9.988 5.756 -17.822 1.00 88.50 90 THR A O 1
ATOM 732 N N . LEU A 1 91 ? 11.169 7.133 -16.499 1.00 85.19 91 LEU A N 1
ATOM 733 C CA . LEU A 1 91 ? 10.025 7.611 -15.728 1.00 85.19 91 LEU A CA 1
ATOM 734 C C . LEU A 1 91 ? 8.982 8.339 -16.588 1.00 85.19 91 LEU A C 1
ATOM 736 O O . LEU A 1 91 ? 7.788 8.142 -16.384 1.00 85.19 91 LEU A O 1
ATOM 740 N N . PHE A 1 92 ? 9.410 9.115 -17.587 1.00 79.88 92 PHE A N 1
ATOM 741 C CA . PHE A 1 92 ? 8.508 9.877 -18.458 1.00 79.88 92 PHE A CA 1
ATOM 742 C C . PHE A 1 92 ? 7.499 8.979 -19.200 1.00 79.88 92 PHE A C 1
ATOM 744 O O . PHE A 1 92 ? 6.296 9.217 -19.127 1.00 79.88 92 PHE A O 1
ATOM 751 N N . LYS A 1 93 ? 7.957 7.867 -19.798 1.00 84.19 93 LYS A N 1
ATOM 752 C CA . LYS A 1 93 ? 7.074 6.876 -20.443 1.00 84.19 93 LYS A CA 1
ATOM 753 C C . LYS A 1 93 ? 6.129 6.197 -19.458 1.00 84.19 93 LYS A C 1
ATOM 755 O O . LYS A 1 93 ? 5.024 5.808 -19.828 1.00 84.19 93 LYS A O 1
ATOM 760 N N . ARG A 1 94 ? 6.552 6.020 -18.202 1.00 84.88 94 ARG A N 1
ATOM 761 C CA . ARG A 1 94 ? 5.670 5.468 -17.169 1.00 84.88 94 ARG A CA 1
ATOM 762 C C . ARG A 1 94 ? 4.543 6.424 -16.829 1.00 84.88 94 ARG A C 1
ATOM 764 O O . ARG A 1 94 ? 3.410 5.971 -16.763 1.00 84.88 94 ARG A O 1
ATOM 771 N N . ILE A 1 95 ? 4.824 7.719 -16.685 1.00 78.25 95 ILE A N 1
ATOM 772 C CA . ILE A 1 95 ? 3.796 8.740 -16.433 1.00 78.25 95 ILE A CA 1
ATOM 773 C C . ILE A 1 95 ? 2.725 8.716 -17.535 1.00 78.25 95 ILE A C 1
ATOM 775 O O . ILE A 1 95 ? 1.538 8.708 -17.216 1.00 78.25 95 ILE A O 1
ATOM 779 N N . GLU A 1 96 ? 3.126 8.619 -18.807 1.00 80.56 96 GLU A N 1
ATOM 780 C CA . GLU A 1 96 ? 2.199 8.481 -19.945 1.00 80.56 96 GLU A CA 1
ATOM 781 C C . GLU A 1 96 ? 1.330 7.215 -19.834 1.00 80.56 96 GLU A C 1
ATOM 783 O O . GLU A 1 96 ? 0.111 7.246 -20.035 1.00 80.56 96 GLU A O 1
ATOM 788 N N . ALA A 1 97 ? 1.951 6.094 -19.465 1.00 84.06 97 ALA A N 1
ATOM 789 C CA . ALA A 1 97 ? 1.295 4.797 -19.384 1.00 84.06 97 ALA A CA 1
ATOM 790 C C . ALA A 1 97 ? 0.318 4.648 -18.207 1.00 84.06 97 ALA A C 1
ATOM 792 O O . ALA A 1 97 ? -0.509 3.742 -18.246 1.00 84.06 97 ALA A O 1
ATOM 793 N N . MET A 1 98 ? 0.348 5.518 -17.191 1.00 76.69 98 MET A N 1
ATOM 794 C CA . MET A 1 98 ? -0.544 5.404 -16.021 1.00 76.69 98 MET A CA 1
ATOM 795 C C . MET A 1 98 ? -2.022 5.696 -16.322 1.00 76.69 98 MET A C 1
ATOM 797 O O . MET A 1 98 ? -2.878 5.529 -15.458 1.00 76.69 98 MET A O 1
ATOM 801 N N . THR A 1 99 ? -2.339 6.109 -17.551 1.00 79.75 99 THR A N 1
ATOM 802 C CA . THR A 1 99 ? -3.718 6.194 -18.060 1.00 79.75 99 THR A CA 1
ATOM 803 C C . THR A 1 99 ? -4.253 4.852 -18.578 1.00 79.75 99 THR A C 1
ATOM 805 O O . THR A 1 99 ? -5.456 4.708 -18.800 1.00 79.75 99 THR A O 1
ATOM 808 N N . LEU A 1 100 ? -3.378 3.859 -18.769 1.00 88.19 100 LEU A N 1
ATOM 809 C CA . LEU A 1 100 ? -3.740 2.525 -19.241 1.00 88.19 100 LEU A CA 1
ATOM 810 C C . LEU A 1 100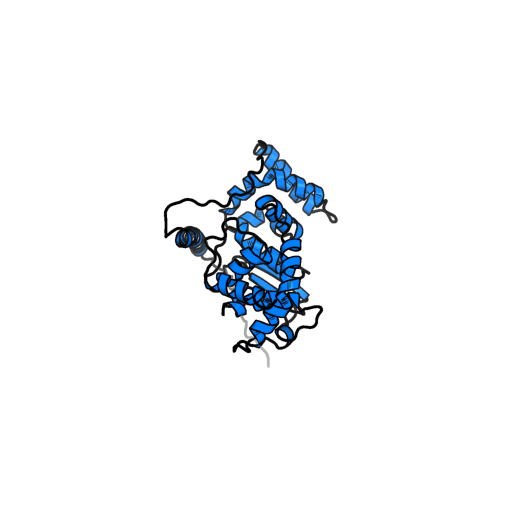 ? -4.374 1.684 -18.118 1.00 88.19 100 LEU A C 1
ATOM 812 O O . LEU A 1 100 ? -4.151 1.942 -16.934 1.00 88.19 100 LEU A O 1
ATOM 816 N N . PRO A 1 101 ? -5.119 0.615 -18.462 1.00 89.88 101 PRO A N 1
ATOM 817 C CA . PRO A 1 101 ? -5.606 -0.340 -17.471 1.00 89.88 101 PRO A CA 1
ATOM 818 C C . PRO A 1 101 ? -4.469 -0.939 -16.631 1.00 89.88 101 PRO A C 1
ATOM 820 O O . PRO A 1 101 ? -3.411 -1.277 -17.165 1.00 89.88 101 PRO A O 1
ATOM 823 N N . THR A 1 102 ? -4.727 -1.165 -15.339 1.00 90.81 102 THR A N 1
ATOM 824 C CA . THR A 1 102 ? -3.7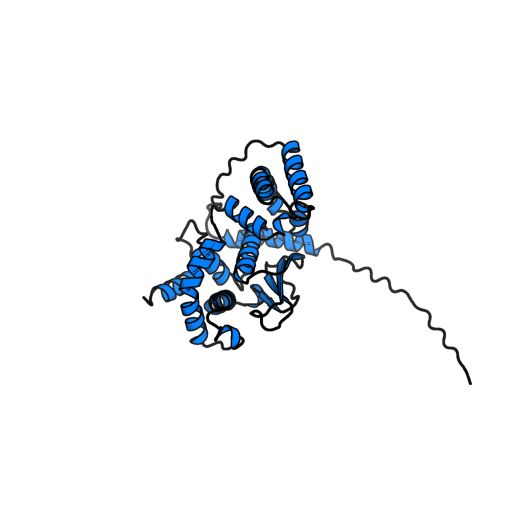88 -1.727 -14.349 1.00 90.81 102 THR A CA 1
ATOM 825 C C . THR A 1 102 ? -3.029 -2.940 -14.879 1.00 90.81 102 THR A C 1
ATOM 827 O O . THR A 1 102 ? -1.801 -2.988 -14.819 1.00 90.81 102 THR A O 1
ATOM 830 N N . LYS A 1 103 ? -3.747 -3.896 -15.484 1.00 92.50 103 LYS A N 1
ATOM 831 C CA . LYS A 1 103 ? -3.153 -5.089 -16.100 1.00 92.50 103 LYS A CA 1
ATOM 832 C C . LYS A 1 103 ? -2.084 -4.728 -17.128 1.00 92.50 103 LYS A C 1
ATOM 834 O O . LYS A 1 103 ? -1.006 -5.313 -17.128 1.00 92.50 103 LYS A O 1
ATOM 839 N N . LYS A 1 104 ? -2.371 -3.746 -17.984 1.00 93.25 104 LYS A N 1
ATOM 840 C CA . LYS A 1 104 ? -1.467 -3.348 -19.057 1.00 93.25 104 LYS A CA 1
ATOM 841 C C . LYS A 1 104 ? -0.227 -2.643 -18.525 1.00 93.25 104 LYS A C 1
ATOM 843 O O . LYS A 1 104 ? 0.872 -2.923 -18.990 1.00 93.25 104 LYS A O 1
ATOM 848 N N . VAL A 1 105 ? -0.395 -1.778 -17.528 1.00 92.50 105 VAL A N 1
ATOM 849 C CA . VAL A 1 105 ? 0.728 -1.133 -16.836 1.00 92.50 105 VAL A CA 1
ATOM 850 C C . VAL A 1 105 ? 1.641 -2.187 -16.210 1.00 92.50 105 VAL A C 1
ATOM 852 O O . VAL A 1 105 ? 2.852 -2.124 -16.399 1.00 92.50 105 VAL A O 1
ATOM 855 N N . MET A 1 106 ? 1.074 -3.197 -15.545 1.00 92.88 106 MET A N 1
ATOM 856 C CA . MET A 1 106 ? 1.842 -4.284 -14.925 1.00 92.88 106 MET A CA 1
ATOM 857 C C . MET A 1 106 ? 2.555 -5.188 -15.938 1.00 92.88 106 MET A C 1
ATOM 859 O O . MET A 1 106 ? 3.646 -5.672 -15.653 1.00 92.88 106 MET A O 1
ATOM 863 N N . GLU A 1 107 ? 1.983 -5.397 -17.127 1.00 92.94 107 GLU A N 1
ATOM 864 C CA . GLU A 1 107 ? 2.659 -6.108 -18.223 1.00 92.94 107 GLU A CA 1
ATOM 865 C C . GLU A 1 107 ? 3.887 -5.344 -18.738 1.00 92.94 107 GLU A C 1
ATOM 867 O O . GLU A 1 107 ? 4.911 -5.954 -19.039 1.00 92.94 107 GLU A O 1
ATOM 872 N N . ILE A 1 108 ? 3.788 -4.015 -18.853 1.00 92.00 108 ILE A N 1
ATOM 873 C CA . ILE A 1 108 ? 4.873 -3.174 -19.378 1.00 92.00 108 ILE A CA 1
ATOM 874 C C . ILE A 1 108 ? 5.937 -2.929 -18.297 1.00 92.00 108 ILE A C 1
ATOM 876 O O . ILE A 1 108 ? 7.133 -2.957 -18.582 1.00 92.00 108 ILE A O 1
ATOM 880 N N . PHE A 1 109 ? 5.516 -2.715 -17.050 1.00 93.69 109 PHE A N 1
ATOM 881 C CA . P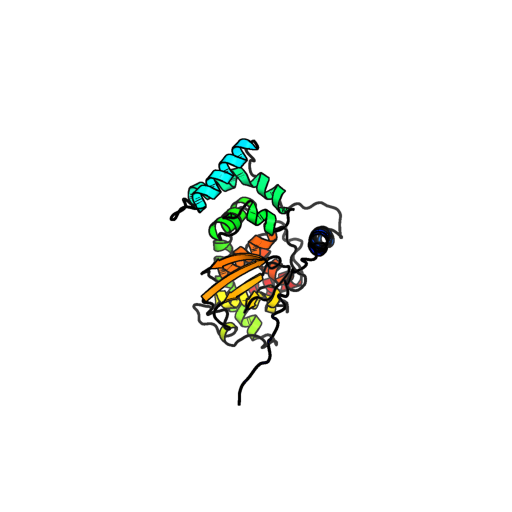HE A 1 109 ? 6.373 -2.340 -15.926 1.00 93.69 109 PHE A CA 1
ATOM 882 C C . PHE A 1 109 ? 6.210 -3.305 -14.743 1.00 93.69 109 PHE A C 1
ATOM 884 O O . PHE A 1 109 ? 5.820 -2.891 -13.650 1.00 93.69 109 PHE A O 1
ATOM 891 N N . PRO A 1 110 ? 6.554 -4.595 -14.903 1.00 93.25 110 PRO A N 1
ATOM 892 C CA . PRO A 1 110 ? 6.366 -5.597 -13.851 1.00 93.25 110 PRO A CA 1
ATOM 893 C C . PRO A 1 110 ? 7.193 -5.311 -12.590 1.00 93.25 110 PRO A C 1
ATOM 895 O O . PRO A 1 110 ? 6.855 -5.789 -11.511 1.00 93.25 110 PRO A O 1
ATOM 898 N N . PHE A 1 111 ? 8.245 -4.489 -12.692 1.00 94.19 111 PHE A N 1
ATOM 899 C CA . PHE A 1 111 ? 9.006 -4.012 -11.535 1.00 94.19 111 PHE A CA 1
ATOM 900 C C . PHE A 1 111 ? 8.170 -3.187 -10.551 1.00 94.19 111 PHE A C 1
ATOM 902 O O . PHE A 1 111 ? 8.539 -3.113 -9.383 1.00 94.19 111 PHE A O 1
ATOM 909 N N . LEU A 1 112 ? 7.043 -2.606 -10.979 1.00 93.56 112 LEU A N 1
ATOM 910 C CA . LEU A 1 112 ? 6.111 -1.952 -10.062 1.00 93.56 112 LEU A CA 1
ATOM 911 C C . LEU A 1 112 ? 5.495 -2.962 -9.087 1.00 93.56 112 LEU A C 1
ATOM 913 O O . LEU A 1 112 ? 5.185 -2.583 -7.970 1.00 93.56 112 LEU A O 1
ATOM 917 N N . GLY A 1 113 ? 5.441 -4.255 -9.434 1.00 93.94 113 GLY A N 1
ATOM 918 C CA . GLY A 1 113 ? 5.052 -5.373 -8.558 1.00 93.94 113 GLY A CA 1
ATOM 919 C C . GLY A 1 113 ? 6.011 -5.671 -7.395 1.00 93.94 113 GLY A C 1
ATOM 920 O O . GLY A 1 113 ? 5.741 -6.545 -6.571 1.00 93.94 113 GLY A O 1
ATOM 921 N N . ILE A 1 114 ? 7.152 -4.980 -7.322 1.00 93.50 114 ILE A N 1
ATOM 922 C CA . ILE A 1 114 ? 8.212 -5.234 -6.341 1.00 93.50 114 ILE A CA 1
ATOM 923 C C . ILE A 1 114 ? 8.248 -4.075 -5.338 1.00 93.50 114 ILE A C 1
ATOM 925 O O . ILE A 1 114 ? 8.581 -2.956 -5.738 1.00 93.50 114 ILE A O 1
ATOM 929 N N . PRO A 1 115 ? 7.972 -4.306 -4.037 1.00 91.06 115 PRO A N 1
ATOM 930 C CA . PRO A 1 115 ? 7.821 -3.226 -3.060 1.00 91.06 115 PRO A CA 1
ATOM 931 C C . PRO A 1 115 ? 8.962 -2.212 -3.009 1.00 91.06 115 PRO A C 1
ATOM 933 O O . PRO A 1 115 ? 8.713 -1.012 -3.099 1.00 91.06 115 PRO A O 1
ATOM 936 N N . GLN A 1 116 ? 10.217 -2.669 -2.994 1.00 91.31 116 GLN A N 1
ATOM 937 C CA . GLN A 1 116 ? 11.364 -1.754 -2.917 1.00 91.31 116 GLN A CA 1
ATOM 938 C C . GLN A 1 116 ? 11.544 -0.887 -4.175 1.00 91.31 116 GLN A C 1
ATOM 940 O O . GLN A 1 116 ? 12.189 0.164 -4.122 1.00 91.31 116 GLN A O 1
ATOM 945 N N . LEU A 1 117 ? 11.034 -1.338 -5.325 1.00 94.31 117 LEU A N 1
ATOM 946 C CA . LEU A 1 117 ? 11.074 -0.581 -6.577 1.00 94.31 117 LEU A CA 1
ATOM 947 C C . LEU A 1 117 ? 9.866 0.353 -6.692 1.00 94.31 117 LEU A C 1
ATOM 949 O O . LEU A 1 117 ? 10.021 1.471 -7.173 1.00 94.31 117 LEU A O 1
ATOM 953 N N . MET A 1 118 ? 8.707 -0.051 -6.168 1.00 92.62 118 MET A N 1
ATOM 954 C CA . MET A 1 118 ? 7.529 0.807 -6.020 1.00 92.62 118 MET A CA 1
ATOM 955 C C . MET A 1 118 ? 7.808 2.013 -5.112 1.00 92.62 118 MET A C 1
ATOM 957 O O . MET A 1 118 ? 7.524 3.151 -5.478 1.00 92.62 118 MET A O 1
ATOM 961 N N . GLN A 1 119 ? 8.435 1.781 -3.956 1.00 90.94 119 GLN A N 1
ATOM 962 C CA . GLN A 1 119 ? 8.871 2.851 -3.053 1.00 90.94 119 GLN A CA 1
ATOM 963 C C . GLN A 1 119 ? 9.855 3.800 -3.748 1.00 90.94 119 GLN A C 1
ATOM 965 O O . GLN A 1 119 ? 9.745 5.017 -3.629 1.00 90.94 119 GLN A O 1
ATOM 970 N N . HIS A 1 120 ? 10.796 3.252 -4.526 1.00 92.69 120 HIS A N 1
ATOM 971 C CA . HIS A 1 120 ? 11.730 4.060 -5.312 1.00 92.69 120 HIS A CA 1
ATOM 972 C C . HIS A 1 120 ? 11.009 4.908 -6.370 1.00 92.69 120 HIS A C 1
ATOM 974 O O . HIS A 1 120 ? 11.370 6.063 -6.575 1.00 92.69 120 HIS A O 1
ATOM 980 N N . GLU A 1 121 ? 9.965 4.375 -7.008 1.00 90.94 121 GLU A N 1
ATOM 981 C CA . GLU A 1 121 ? 9.105 5.120 -7.935 1.00 90.94 121 GLU A CA 1
ATOM 982 C C . GLU A 1 121 ? 8.429 6.319 -7.252 1.00 90.94 121 GLU A C 1
ATOM 984 O O . GLU A 1 121 ? 8.487 7.438 -7.765 1.00 90.94 121 GLU A O 1
ATOM 989 N N . MET A 1 122 ? 7.863 6.116 -6.059 1.00 88.44 122 MET A N 1
ATOM 990 C CA . MET A 1 122 ? 7.272 7.198 -5.265 1.00 88.44 122 MET A CA 1
ATOM 991 C C . MET A 1 122 ? 8.305 8.235 -4.828 1.00 88.44 122 MET A C 1
ATOM 993 O O . MET A 1 122 ? 8.044 9.436 -4.922 1.00 88.44 122 MET A O 1
ATOM 997 N N . GLN A 1 123 ? 9.495 7.794 -4.414 1.00 89.44 123 GLN A N 1
ATOM 998 C CA . GLN A 1 123 ? 10.584 8.692 -4.041 1.00 89.44 123 GLN A CA 1
ATOM 999 C C . GLN A 1 123 ? 11.027 9.561 -5.224 1.00 89.44 123 GLN A C 1
ATOM 1001 O O . GLN A 1 123 ? 11.248 10.755 -5.049 1.00 89.44 123 GLN A O 1
ATOM 1006 N N . MET A 1 124 ? 11.121 9.003 -6.435 1.00 87.38 124 MET A N 1
ATOM 1007 C CA . MET A 1 124 ? 11.422 9.794 -7.635 1.00 87.38 124 MET A CA 1
ATOM 1008 C C . MET A 1 124 ? 10.312 10.801 -7.953 1.00 87.38 124 MET A C 1
ATOM 1010 O O . MET A 1 124 ? 10.611 11.925 -8.344 1.00 87.38 124 MET A O 1
ATOM 1014 N N . LYS A 1 125 ? 9.043 10.410 -7.782 1.00 82.88 125 LYS A N 1
ATOM 1015 C CA . LYS A 1 125 ? 7.882 11.244 -8.123 1.00 82.88 125 LYS A CA 1
ATOM 1016 C C . LYS A 1 125 ? 7.664 12.405 -7.147 1.00 82.88 125 LYS A C 1
ATOM 1018 O O . LYS A 1 125 ? 7.288 13.493 -7.579 1.00 82.88 125 LYS A O 1
ATOM 1023 N N . PHE A 1 126 ? 7.888 12.176 -5.852 1.00 82.38 126 PHE A N 1
ATOM 1024 C CA . PHE A 1 126 ? 7.527 13.119 -4.784 1.00 82.38 126 PHE A CA 1
ATOM 1025 C C . PHE A 1 126 ? 8.703 13.605 -3.931 1.00 82.38 126 PHE A C 1
ATOM 1027 O O . PHE A 1 126 ? 8.520 14.489 -3.101 1.00 82.38 126 PHE A O 1
ATOM 1034 N N . GLY A 1 127 ? 9.899 13.033 -4.090 1.00 85.56 127 GLY A N 1
ATOM 1035 C CA . GLY A 1 127 ? 11.076 13.399 -3.296 1.00 85.56 127 GLY A CA 1
ATOM 1036 C C . GLY A 1 127 ? 11.003 12.975 -1.826 1.00 85.56 127 GLY A C 1
ATOM 1037 O O . GLY A 1 127 ? 11.784 13.468 -1.016 1.00 85.56 127 GLY A O 1
ATOM 1038 N N . ILE A 1 128 ? 10.072 12.084 -1.471 1.00 85.12 128 ILE A N 1
ATOM 1039 C CA . ILE A 1 128 ? 9.792 11.686 -0.087 1.00 85.12 128 ILE A CA 1
ATOM 1040 C C . ILE A 1 128 ? 10.210 10.236 0.156 1.00 85.12 128 ILE A C 1
ATOM 1042 O O . ILE A 1 128 ? 9.965 9.348 -0.661 1.00 85.12 128 ILE A O 1
ATOM 1046 N N . ASP A 1 129 ? 10.842 10.016 1.306 1.00 90.31 129 ASP A N 1
ATOM 1047 C CA . ASP A 1 129 ? 11.144 8.701 1.867 1.00 90.31 129 ASP A CA 1
ATOM 1048 C C . ASP A 1 129 ? 9.923 8.234 2.677 1.00 90.31 129 ASP A C 1
ATOM 1050 O O . ASP A 1 129 ? 9.779 8.572 3.852 1.00 90.31 129 ASP A O 1
ATOM 1054 N N . MET A 1 130 ? 8.992 7.545 2.005 1.00 90.88 130 MET A N 1
ATOM 1055 C CA . MET A 1 130 ? 7.699 7.164 2.591 1.00 90.88 130 MET A CA 1
ATOM 1056 C C . MET A 1 130 ? 7.840 6.274 3.826 1.00 90.88 130 MET A C 1
ATOM 1058 O O . MET A 1 130 ? 7.089 6.485 4.776 1.00 90.88 130 MET A O 1
ATOM 1062 N N . ASP A 1 131 ? 8.800 5.346 3.821 1.00 92.38 131 ASP A N 1
ATOM 1063 C CA . ASP A 1 131 ? 9.097 4.478 4.965 1.00 92.38 131 ASP A CA 1
ATOM 1064 C C . ASP A 1 131 ? 9.481 5.332 6.171 1.00 92.38 131 ASP A C 1
ATOM 1066 O O . ASP A 1 131 ? 8.783 5.356 7.183 1.00 92.38 131 ASP A O 1
ATOM 1070 N N . ARG A 1 132 ? 10.507 6.175 6.025 1.00 93.12 132 ARG A N 1
ATOM 1071 C CA . ARG A 1 132 ? 10.935 7.062 7.113 1.00 93.12 132 ARG A CA 1
ATOM 1072 C C . ARG A 1 132 ? 9.817 7.977 7.609 1.00 93.12 132 ARG A C 1
ATOM 1074 O O . ARG A 1 132 ? 9.683 8.166 8.821 1.00 93.12 132 ARG A O 1
ATOM 1081 N N . SER A 1 133 ? 9.044 8.570 6.699 1.00 93.06 133 SER A N 1
ATOM 1082 C CA . SER A 1 133 ? 7.925 9.447 7.052 1.00 93.06 133 SER A CA 1
ATOM 1083 C C . SER A 1 133 ? 6.862 8.702 7.861 1.00 93.06 133 SER A C 1
ATOM 1085 O O . SER A 1 133 ? 6.475 9.183 8.928 1.00 93.06 133 SER A O 1
ATOM 1087 N N . LEU A 1 134 ? 6.455 7.511 7.407 1.00 95.19 134 LEU A N 1
ATOM 1088 C CA . LEU A 1 134 ? 5.468 6.684 8.095 1.00 95.19 134 LEU A CA 1
ATOM 1089 C C . LEU A 1 134 ? 5.964 6.249 9.468 1.00 95.19 134 LEU A C 1
ATOM 1091 O O . LEU A 1 134 ? 5.257 6.482 10.444 1.00 95.19 134 LEU A O 1
ATOM 1095 N N . GLN A 1 135 ? 7.172 5.683 9.546 1.00 94.62 135 GLN A N 1
ATOM 1096 C CA . GLN A 1 135 ? 7.771 5.200 10.793 1.00 94.62 135 GLN A CA 1
ATOM 1097 C C . GLN A 1 135 ? 7.865 6.319 11.836 1.00 94.62 135 GLN A C 1
ATOM 1099 O O . GLN A 1 135 ? 7.462 6.147 12.983 1.00 94.62 135 GLN A O 1
ATOM 1104 N N . THR A 1 136 ? 8.319 7.508 11.426 1.00 94.62 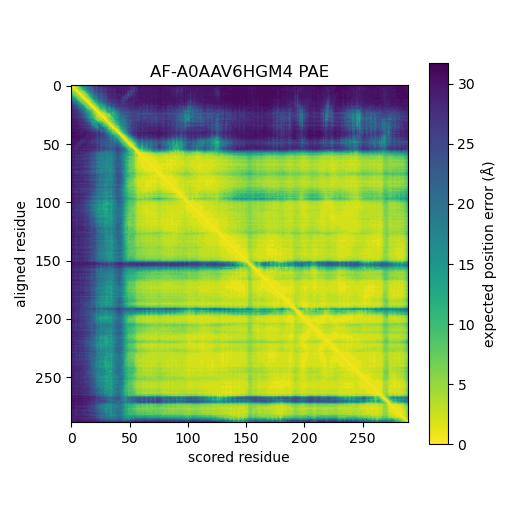136 THR A N 1
ATOM 1105 C CA . THR A 1 136 ? 8.421 8.666 12.329 1.00 94.62 136 THR A CA 1
ATOM 1106 C C . THR A 1 136 ? 7.050 9.075 12.869 1.00 94.62 136 THR A C 1
ATOM 1108 O O . THR A 1 136 ? 6.894 9.281 14.070 1.00 94.62 136 THR A O 1
ATOM 1111 N N . ALA A 1 137 ? 6.049 9.189 11.992 1.00 94.25 137 ALA A N 1
ATOM 1112 C CA . ALA A 1 137 ? 4.724 9.654 12.383 1.00 94.25 137 ALA A CA 1
ATOM 1113 C C . ALA A 1 137 ? 3.956 8.612 13.211 1.00 94.25 137 ALA A C 1
ATOM 1115 O O . ALA A 1 137 ? 3.301 8.960 14.195 1.00 94.25 137 ALA A O 1
ATOM 1116 N N . ILE A 1 138 ? 4.015 7.333 12.829 1.00 95.75 138 ILE A N 1
ATOM 1117 C CA . ILE A 1 138 ? 3.243 6.286 13.501 1.00 95.75 138 ILE A CA 1
ATOM 1118 C C . ILE A 1 138 ? 3.789 5.976 14.889 1.00 95.75 138 ILE A C 1
ATOM 1120 O O . ILE A 1 138 ? 2.992 5.738 15.793 1.00 95.75 138 ILE A O 1
ATOM 1124 N N . HIS A 1 139 ? 5.106 6.060 15.086 1.00 94.75 139 HIS A N 1
ATOM 1125 C CA . HIS A 1 139 ? 5.725 5.856 16.391 1.00 94.75 139 HIS A CA 1
ATOM 1126 C C . HIS A 1 139 ? 5.154 6.809 17.453 1.00 94.75 139 HIS A C 1
ATOM 1128 O O . HIS A 1 139 ? 4.827 6.400 18.568 1.00 94.75 139 HIS A O 1
ATOM 1134 N N . GLU A 1 140 ? 4.966 8.079 17.085 1.00 92.62 140 GLU A N 1
ATOM 1135 C CA . GLU A 1 140 ? 4.369 9.090 17.961 1.00 92.62 140 GLU A CA 1
ATOM 1136 C C . GLU A 1 140 ? 2.852 8.895 18.118 1.00 92.62 140 GLU A C 1
ATOM 1138 O O . GLU A 1 140 ? 2.302 8.987 19.220 1.00 92.62 140 GLU A O 1
ATOM 1143 N N . LEU A 1 141 ? 2.149 8.628 17.015 1.00 94.44 141 LEU A N 1
ATOM 1144 C CA . LEU A 1 141 ? 0.686 8.637 16.992 1.00 94.44 141 LEU A CA 1
ATOM 1145 C C . LEU A 1 141 ? 0.051 7.339 17.500 1.00 94.44 141 LEU A C 1
ATOM 1147 O O . LEU A 1 141 ? -1.084 7.380 17.981 1.00 94.44 141 LEU A O 1
ATOM 1151 N N . ALA A 1 142 ? 0.738 6.197 17.421 1.00 95.44 142 ALA A N 1
ATOM 1152 C CA . ALA A 1 142 ? 0.143 4.889 17.689 1.00 95.44 142 ALA A CA 1
ATOM 1153 C C . ALA A 1 142 ? -0.527 4.779 19.074 1.00 95.44 142 ALA A C 1
ATOM 1155 O O . ALA A 1 142 ? -1.702 4.398 19.119 1.00 95.44 142 ALA A O 1
ATOM 1156 N N . PRO A 1 143 ? 0.102 5.187 20.199 1.00 93.75 143 PRO A N 1
ATOM 1157 C CA . PRO A 1 143 ? -0.556 5.144 21.506 1.00 93.75 143 PRO A CA 1
ATOM 1158 C C . PRO A 1 143 ? -1.845 5.981 21.553 1.00 93.75 143 PRO A C 1
ATOM 1160 O O . PRO A 1 143 ? -2.842 5.568 22.152 1.00 93.75 143 PRO A O 1
ATOM 1163 N N . ARG A 1 144 ? -1.840 7.152 20.898 1.00 93.00 144 ARG A N 1
ATOM 1164 C CA . ARG A 1 144 ? -2.981 8.078 20.862 1.00 93.00 144 ARG A CA 1
ATOM 1165 C C . ARG A 1 144 ? -4.120 7.512 20.011 1.00 93.00 144 ARG A C 1
ATOM 1167 O O . ARG A 1 144 ? -5.269 7.559 20.445 1.00 93.00 144 ARG A O 1
ATOM 1174 N N . ILE A 1 145 ? -3.805 6.923 18.855 1.00 93.94 145 ILE A N 1
ATOM 1175 C CA . ILE A 1 145 ? -4.775 6.260 17.970 1.00 93.94 145 ILE A CA 1
ATOM 1176 C C . ILE A 1 145 ? -5.491 5.133 18.721 1.00 93.94 145 ILE A C 1
ATOM 1178 O O . ILE A 1 145 ? -6.721 5.128 18.784 1.00 93.94 145 ILE A O 1
ATOM 1182 N N . ILE A 1 146 ? -4.740 4.222 19.353 1.00 93.00 146 ILE A N 1
ATOM 1183 C CA . ILE A 1 146 ? -5.321 3.100 20.107 1.00 93.00 146 ILE A CA 1
ATOM 1184 C C . ILE A 1 146 ? -6.231 3.601 21.232 1.00 93.00 146 ILE A C 1
ATOM 1186 O O . ILE A 1 146 ? -7.340 3.090 21.400 1.00 93.00 146 ILE A O 1
ATOM 1190 N N . ARG A 1 147 ? -5.796 4.615 21.990 1.00 91.44 147 ARG A N 1
ATOM 1191 C CA . ARG A 1 147 ? -6.596 5.198 23.075 1.00 91.44 147 ARG A CA 1
ATOM 1192 C C . ARG A 1 147 ? -7.921 5.768 22.564 1.00 91.44 147 ARG A C 1
ATOM 1194 O O . ARG A 1 147 ? -8.969 5.403 23.089 1.00 91.44 147 ARG A O 1
ATOM 1201 N N . VAL A 1 148 ? -7.882 6.603 21.524 1.00 91.25 148 VAL A N 1
ATOM 1202 C CA . VAL A 1 148 ? -9.085 7.240 20.956 1.00 91.25 148 VAL A CA 1
ATOM 1203 C C . VAL A 1 148 ? -10.074 6.199 20.437 1.00 91.25 148 VAL A C 1
ATOM 1205 O O . VAL A 1 148 ? -11.273 6.305 20.690 1.00 91.25 148 VAL A O 1
ATOM 1208 N N . VAL A 1 149 ? -9.583 5.157 19.766 1.00 90.31 149 VAL A N 1
ATOM 1209 C CA . VAL A 1 149 ? -10.437 4.073 19.270 1.00 90.31 149 VAL A CA 1
ATOM 1210 C C . VAL A 1 149 ? -11.066 3.275 20.421 1.00 90.31 149 VAL A C 1
ATOM 1212 O O . VAL A 1 149 ? -12.253 2.960 20.358 1.00 90.31 149 VAL A O 1
ATOM 1215 N N . LYS A 1 150 ? -10.318 2.992 21.499 1.00 89.06 150 LYS A N 1
ATOM 1216 C CA . LYS A 1 150 ? -10.840 2.300 22.696 1.00 89.06 150 LYS A CA 1
ATOM 1217 C C . LYS A 1 150 ? -11.916 3.084 23.438 1.00 89.06 150 LYS A C 1
ATOM 1219 O O . LYS A 1 150 ? -12.877 2.488 23.920 1.00 89.06 150 LYS A O 1
ATOM 1224 N N . GLU A 1 151 ? -11.705 4.387 23.599 1.00 86.94 151 GLU A N 1
ATOM 1225 C CA . GLU A 1 151 ? -12.636 5.289 24.286 1.00 86.94 151 GLU A CA 1
ATOM 1226 C C . GLU A 1 151 ? -13.899 5.541 23.447 1.00 86.94 151 GLU A C 1
ATOM 1228 O O . GLU A 1 151 ? -14.960 5.874 23.982 1.00 86.94 151 GLU A O 1
ATOM 1233 N N . GLY A 1 152 ? -13.804 5.335 22.131 1.00 80.56 152 GLY A N 1
ATOM 1234 C CA . GLY A 1 152 ? -14.929 5.340 21.209 1.00 80.56 152 GLY A CA 1
ATOM 1235 C C . GLY A 1 152 ? -15.966 4.241 21.481 1.00 80.56 152 GLY A C 1
ATOM 1236 O O . GLY A 1 152 ? -15.743 3.245 22.166 1.00 80.56 152 GLY A O 1
ATOM 1237 N N . SER A 1 153 ? -17.162 4.415 20.915 1.00 60.03 153 SER A N 1
ATOM 1238 C CA . SER A 1 153 ? -18.317 3.545 21.193 1.00 60.03 153 SER A CA 1
ATOM 1239 C C . SER A 1 153 ? -18.396 2.272 20.329 1.00 60.03 153 SER A C 1
ATOM 1241 O O . SER A 1 153 ? -19.342 1.501 20.487 1.00 60.03 153 SER A O 1
ATOM 1243 N N . GLN A 1 154 ? -17.463 2.038 19.399 1.00 61.50 154 GLN A N 1
ATOM 1244 C CA . GLN A 1 154 ? -17.539 0.940 18.421 1.00 61.50 154 GLN A CA 1
ATOM 1245 C C . GLN A 1 154 ? -16.563 -0.197 18.762 1.00 61.50 154 GLN A C 1
ATOM 1247 O O . GLN A 1 154 ? -15.424 -0.242 18.311 1.00 61.50 154 GLN A O 1
ATOM 1252 N N . LYS A 1 155 ? -17.030 -1.188 19.529 1.00 61.03 155 LYS A N 1
ATOM 1253 C CA . LYS A 1 155 ? -16.264 -2.411 19.852 1.00 61.03 155 LYS A CA 1
ATOM 1254 C C . LYS A 1 155 ? -16.364 -3.477 18.748 1.00 61.03 155 LYS A C 1
ATOM 1256 O O . LYS A 1 155 ? -16.744 -4.610 19.025 1.00 61.03 155 LYS A O 1
ATOM 1261 N N . ARG A 1 156 ? -16.101 -3.117 17.486 1.00 71.00 156 ARG A N 1
ATOM 1262 C CA . ARG A 1 156 ? -16.206 -4.057 16.344 1.00 71.00 156 ARG A CA 1
ATOM 1263 C C . ARG A 1 156 ? -14.908 -4.804 16.031 1.00 71.00 156 ARG A C 1
ATOM 1265 O O . ARG A 1 156 ? -14.939 -5.774 15.282 1.00 71.00 156 ARG A O 1
ATOM 1272 N N . PHE A 1 157 ? -13.785 -4.378 16.604 1.00 75.19 157 PHE A N 1
ATOM 1273 C CA . PHE A 1 157 ? -12.479 -4.973 16.335 1.00 75.19 157 PHE A CA 1
ATOM 1274 C C . PHE A 1 157 ? -12.140 -6.115 17.283 1.00 75.19 157 PHE A C 1
ATOM 1276 O O . PHE A 1 157 ? -12.602 -6.176 18.424 1.00 75.19 157 PHE A O 1
ATOM 1283 N N . SER A 1 158 ? -11.275 -7.009 16.798 1.00 75.81 158 SER A N 1
ATOM 1284 C CA . SER A 1 158 ? -10.703 -8.065 17.627 1.00 75.81 158 SER A CA 1
ATOM 1285 C C . SER A 1 158 ? -9.981 -7.471 18.849 1.00 75.81 158 SER A C 1
ATOM 1287 O O . SER A 1 158 ? -9.307 -6.442 18.717 1.00 75.81 158 SER A O 1
ATOM 1289 N N . PRO A 1 159 ? -10.039 -8.132 20.023 1.00 82.38 159 PRO A N 1
ATOM 1290 C CA . PRO A 1 159 ? -9.284 -7.704 21.197 1.00 82.38 159 PRO A CA 1
ATOM 1291 C C . PRO A 1 159 ? -7.790 -7.525 20.918 1.00 82.38 159 PRO A C 1
ATOM 1293 O O . PRO A 1 159 ? -7.182 -6.633 21.484 1.00 82.38 159 PRO A O 1
ATOM 1296 N N . SER A 1 160 ? -7.206 -8.297 19.993 1.00 85.06 160 SER A N 1
ATOM 1297 C CA . SER A 1 160 ? -5.791 -8.169 19.623 1.00 85.06 160 SER A CA 1
ATOM 1298 C C . SER A 1 160 ? -5.419 -6.857 18.930 1.00 85.06 160 SER A C 1
ATOM 1300 O O . SER A 1 160 ? -4.261 -6.466 19.008 1.00 85.06 160 SER A O 1
ATOM 1302 N N . LEU A 1 161 ? -6.357 -6.188 18.249 1.00 88.94 161 LEU A N 1
ATOM 1303 C CA . LEU A 1 161 ? -6.112 -4.863 17.665 1.00 88.94 161 LEU A CA 1
ATOM 1304 C C . LEU A 1 161 ? -6.304 -3.749 18.695 1.00 88.94 161 LEU A C 1
ATOM 1306 O O . LEU A 1 161 ? -5.609 -2.742 18.646 1.00 88.94 161 LEU A O 1
ATOM 1310 N N . LEU A 1 162 ? -7.241 -3.923 19.631 1.00 88.56 162 LEU A N 1
ATOM 1311 C CA . LEU A 1 162 ? -7.478 -2.937 20.684 1.00 88.56 162 LEU A CA 1
ATOM 1312 C C . LEU A 1 162 ? -6.415 -3.039 21.780 1.00 88.56 162 LEU A C 1
ATOM 1314 O O . LEU A 1 162 ? -5.944 -2.029 22.278 1.00 88.56 162 LEU A O 1
ATOM 1318 N N . GLU A 1 163 ? -5.982 -4.236 22.146 1.00 89.25 163 GLU A N 1
ATOM 1319 C CA . GLU A 1 163 ? -4.959 -4.489 23.162 1.00 89.25 163 GLU A CA 1
ATOM 1320 C C . GLU A 1 163 ? -3.739 -5.172 22.531 1.00 89.25 163 GLU A C 1
ATOM 1322 O O . GLU A 1 163 ? -3.455 -6.336 22.829 1.00 89.25 163 GLU A O 1
ATOM 1327 N N . PRO A 1 164 ? -3.025 -4.481 21.619 1.00 91.44 164 PRO A N 1
ATOM 1328 C CA . PRO A 1 164 ? -1.844 -5.043 20.991 1.00 91.44 164 PRO A CA 1
ATOM 1329 C C . PRO A 1 164 ? -0.701 -5.143 22.004 1.00 91.44 164 PRO A C 1
ATOM 1331 O O . PRO A 1 164 ? -0.624 -4.392 22.979 1.00 91.44 164 PRO A O 1
ATOM 1334 N N . THR A 1 165 ? 0.230 -6.058 21.747 1.00 92.62 165 THR A N 1
ATOM 1335 C CA . THR A 1 165 ? 1.532 -6.031 22.419 1.00 92.62 165 THR A CA 1
ATOM 1336 C C . THR A 1 165 ? 2.304 -4.782 21.991 1.00 92.62 165 THR A C 1
ATOM 1338 O O . THR A 1 165 ? 2.055 -4.237 20.915 1.00 92.62 165 THR A O 1
ATOM 1341 N N . ASN A 1 166 ? 3.290 -4.355 22.786 1.00 89.75 166 ASN A N 1
ATOM 1342 C CA . ASN A 1 166 ? 4.141 -3.213 22.422 1.00 89.75 166 ASN A CA 1
ATOM 1343 C C . ASN A 1 166 ? 4.792 -3.392 21.037 1.00 89.75 166 ASN A C 1
ATOM 1345 O O . ASN A 1 166 ? 4.871 -2.442 20.272 1.00 89.75 166 ASN A O 1
ATOM 1349 N N . GLU A 1 167 ? 5.180 -4.623 20.687 1.00 92.31 167 GLU A N 1
ATOM 1350 C CA . GLU A 1 167 ? 5.777 -4.973 19.387 1.00 92.31 167 GLU A CA 1
ATOM 1351 C C . GLU A 1 167 ? 4.817 -4.840 18.194 1.00 92.31 167 GLU A C 1
ATOM 1353 O O . GLU A 1 167 ? 5.265 -4.794 17.054 1.00 92.31 167 GLU A O 1
ATOM 1358 N N . ARG A 1 168 ? 3.498 -4.819 18.428 1.00 95.12 168 ARG A N 1
ATOM 1359 C CA . ARG A 1 168 ? 2.464 -4.725 17.379 1.00 95.12 168 ARG A CA 1
ATOM 1360 C C . ARG A 1 168 ? 1.613 -3.465 17.518 1.00 95.12 168 ARG A C 1
ATOM 1362 O O . ARG A 1 168 ? 0.549 -3.374 16.908 1.00 95.12 168 ARG A O 1
ATOM 1369 N N . LEU A 1 169 ? 2.051 -2.511 18.339 1.00 95.81 169 LEU A N 1
ATOM 1370 C CA . LEU A 1 169 ? 1.297 -1.298 18.639 1.00 95.81 169 LEU A CA 1
ATOM 1371 C C . LEU A 1 169 ? 1.093 -0.439 17.385 1.00 95.81 169 LEU A C 1
ATOM 1373 O O . LEU A 1 169 ? -0.026 -0.017 17.104 1.00 95.81 169 LEU A O 1
ATOM 1377 N N . GLU A 1 170 ? 2.162 -0.221 16.623 1.00 97.25 170 GLU A N 1
ATOM 1378 C CA . GLU A 1 170 ? 2.145 0.574 15.390 1.00 97.25 170 GLU A CA 1
ATOM 1379 C C . GLU A 1 170 ? 1.325 -0.120 14.296 1.00 97.25 170 GLU A C 1
ATOM 1381 O O . GLU A 1 170 ? 0.433 0.491 13.712 1.00 97.25 170 GLU A O 1
ATOM 1386 N N . ASP A 1 171 ? 1.530 -1.426 14.108 1.00 96.88 171 ASP A N 1
ATOM 1387 C CA . ASP A 1 171 ? 0.741 -2.257 13.193 1.00 96.88 171 ASP A CA 1
ATOM 1388 C C . ASP A 1 171 ? -0.766 -2.163 13.480 1.00 96.88 171 ASP A C 1
ATOM 1390 O O . ASP A 1 171 ? -1.576 -1.945 12.577 1.00 96.88 171 ASP A O 1
ATOM 1394 N N . ALA A 1 172 ? -1.157 -2.305 14.749 1.00 96.25 172 ALA A N 1
ATOM 1395 C CA . ALA A 1 172 ? -2.550 -2.193 15.155 1.00 96.25 172 ALA A CA 1
ATOM 1396 C C . ALA A 1 172 ? -3.095 -0.778 14.927 1.00 96.25 172 ALA A C 1
ATOM 1398 O O . ALA A 1 172 ? -4.216 -0.629 14.442 1.00 96.25 172 ALA A O 1
ATOM 1399 N N . ALA A 1 173 ? -2.305 0.258 15.225 1.00 96.44 173 ALA A N 1
ATOM 1400 C CA . ALA A 1 173 ? -2.703 1.641 15.002 1.00 96.44 173 ALA A CA 1
ATOM 1401 C C . ALA A 1 173 ? -2.963 1.933 13.516 1.00 96.44 173 ALA A C 1
ATOM 1403 O O . ALA A 1 173 ? -3.991 2.531 13.200 1.00 96.44 173 ALA A O 1
ATOM 1404 N N . LEU A 1 174 ? -2.103 1.456 12.605 1.00 97.38 174 LEU A N 1
ATOM 1405 C CA . LEU A 1 174 ? -2.295 1.608 11.157 1.00 97.38 174 LEU A CA 1
ATOM 1406 C C . LEU A 1 174 ? -3.600 0.962 10.676 1.00 97.38 174 LEU A C 1
ATOM 1408 O O . LEU A 1 174 ? -4.346 1.560 9.900 1.00 97.38 174 LEU A O 1
ATOM 1412 N N . LEU A 1 175 ? -3.913 -0.236 11.172 1.00 96.06 175 LEU A N 1
ATOM 1413 C CA . LEU A 1 175 ? -5.132 -0.963 10.805 1.00 96.06 175 LEU A CA 1
ATOM 1414 C C . LEU A 1 175 ? -6.410 -0.355 11.401 1.00 96.06 175 LEU A C 1
ATOM 1416 O O . LEU A 1 175 ? -7.504 -0.609 10.894 1.00 96.06 175 LEU A O 1
ATOM 1420 N N . LEU A 1 176 ? -6.287 0.447 12.459 1.00 94.88 176 LEU A N 1
ATOM 1421 C CA . LEU A 1 176 ? -7.404 1.106 13.137 1.00 94.88 176 LEU A CA 1
ATOM 1422 C C . LEU A 1 176 ? -7.659 2.541 12.660 1.00 94.88 176 LEU A C 1
ATOM 1424 O O . LEU A 1 176 ? -8.653 3.141 13.070 1.00 94.88 176 LEU A O 1
ATOM 1428 N N . LEU A 1 177 ? -6.833 3.086 11.760 1.00 95.50 177 LEU A N 1
ATOM 1429 C CA . LEU A 1 177 ? -7.032 4.427 11.198 1.00 95.50 177 LEU A CA 1
ATOM 1430 C C . LEU A 1 177 ? -8.450 4.676 10.639 1.00 95.50 177 LEU A C 1
ATOM 1432 O O . LEU A 1 177 ? -8.980 5.755 10.917 1.00 95.50 177 LEU A O 1
ATOM 1436 N N . PRO A 1 178 ? -9.112 3.727 9.934 1.00 94.69 178 PRO A N 1
ATOM 1437 C CA . PRO A 1 178 ? -10.486 3.926 9.464 1.00 94.69 178 PRO A CA 1
ATOM 1438 C C . PRO A 1 178 ? -11.488 4.250 10.573 1.00 94.69 178 PRO A C 1
ATOM 1440 O O . PRO A 1 178 ? -12.410 5.043 10.377 1.00 94.69 178 PRO A O 1
ATOM 1443 N N . GLU A 1 179 ? -11.290 3.694 11.768 1.00 92.19 179 GLU A N 1
ATOM 1444 C CA . GLU A 1 179 ? -12.222 3.873 12.880 1.00 92.19 179 GLU A CA 1
ATOM 1445 C C . GLU A 1 179 ? -12.218 5.310 13.412 1.00 92.19 179 GLU A C 1
ATOM 1447 O O . GLU A 1 179 ? -13.262 5.821 13.818 1.00 92.19 179 GLU A O 1
ATOM 1452 N N . LEU A 1 180 ? -11.086 6.018 13.317 1.00 92.31 180 LEU A N 1
ATOM 1453 C CA . LEU A 1 180 ? -10.994 7.434 13.693 1.00 92.31 180 LEU A CA 1
ATOM 1454 C C . LEU A 1 180 ? -12.023 8.294 12.945 1.00 92.31 180 LEU A C 1
ATOM 1456 O O . LEU A 1 180 ? -12.542 9.275 13.480 1.00 92.31 180 LEU A O 1
ATOM 1460 N N . PHE A 1 181 ? -12.345 7.903 11.713 1.00 92.81 181 PHE A N 1
ATOM 1461 C CA . PHE A 1 181 ? -13.269 8.612 10.835 1.00 92.81 181 PHE A CA 1
ATOM 1462 C C . PHE A 1 181 ? -14.622 7.911 10.688 1.00 92.81 181 PHE A C 1
ATOM 1464 O O . PHE A 1 181 ? -15.477 8.407 9.953 1.00 92.81 181 PHE A O 1
ATOM 1471 N N . LYS A 1 182 ? -14.849 6.802 11.412 1.00 91.75 182 LYS A N 1
ATOM 1472 C CA . LYS A 1 182 ? -16.021 5.918 11.257 1.00 91.75 182 LYS A CA 1
ATOM 1473 C C . LYS A 1 182 ? -16.177 5.420 9.814 1.00 91.75 182 LYS A C 1
ATOM 1475 O O . LYS A 1 182 ? -17.288 5.314 9.290 1.00 91.75 182 LYS A O 1
ATOM 1480 N N . GLU A 1 183 ? -15.043 5.178 9.170 1.00 92.75 183 GLU A N 1
ATOM 1481 C CA . GLU A 1 183 ? -14.916 4.719 7.793 1.00 92.75 183 GLU A CA 1
ATOM 1482 C C . GLU A 1 183 ? -14.829 3.191 7.722 1.00 92.75 183 GLU A C 1
ATOM 1484 O O . GLU A 1 183 ? -14.673 2.500 8.728 1.00 92.75 183 GLU A O 1
ATOM 1489 N N . LYS A 1 184 ? -15.005 2.645 6.517 1.00 90.88 184 LYS A N 1
ATOM 1490 C CA . LYS A 1 184 ? -15.169 1.204 6.308 1.00 90.88 184 LYS A CA 1
ATOM 1491 C C . LYS A 1 184 ? -13.820 0.516 6.138 1.00 90.88 184 LYS A C 1
ATOM 1493 O O . LYS A 1 184 ? -13.185 0.646 5.092 1.00 90.88 184 LYS A O 1
ATOM 1498 N N . THR A 1 185 ? -13.395 -0.229 7.155 1.00 90.81 185 THR A N 1
ATOM 1499 C CA . THR A 1 185 ? -12.101 -0.921 7.174 1.00 90.81 185 THR A CA 1
ATOM 1500 C C . THR A 1 185 ? -11.929 -1.923 6.034 1.00 90.81 185 THR A C 1
ATOM 1502 O O . THR A 1 185 ? -10.813 -2.066 5.545 1.00 90.81 185 THR A O 1
ATOM 1505 N N . GLU A 1 186 ? -13.010 -2.539 5.548 1.00 90.38 186 GLU A N 1
ATOM 1506 C CA . GLU A 1 186 ? -12.964 -3.488 4.428 1.00 90.38 186 GLU A CA 1
ATOM 1507 C C . GLU A 1 186 ? -12.434 -2.869 3.118 1.00 90.38 186 GLU A C 1
ATOM 1509 O O . GLU A 1 186 ? -11.957 -3.577 2.242 1.00 90.38 186 GLU A O 1
ATOM 1514 N N . PHE A 1 187 ? -12.447 -1.536 2.983 1.00 91.50 187 PHE A N 1
ATOM 1515 C CA . PHE A 1 187 ? -11.838 -0.846 1.837 1.00 91.50 187 PHE A CA 1
ATOM 1516 C C . PHE A 1 187 ? -10.328 -0.625 1.997 1.00 91.50 187 PHE A C 1
ATOM 1518 O O . PHE A 1 187 ? -9.652 -0.330 1.013 1.00 91.50 187 PHE A O 1
ATOM 1525 N N . LEU A 1 188 ? -9.797 -0.736 3.219 1.00 94.50 188 LEU A N 1
ATOM 1526 C CA . LEU A 1 188 ? -8.363 -0.654 3.500 1.00 94.50 188 LEU A CA 1
ATOM 1527 C C . LEU A 1 188 ? -7.727 -2.040 3.407 1.00 94.50 188 LEU A C 1
ATOM 1529 O O . LEU A 1 188 ? -6.712 -2.220 2.729 1.00 94.50 188 LEU A O 1
ATOM 1533 N N . TYR A 1 189 ? -8.334 -3.010 4.090 1.00 94.50 189 TYR A N 1
ATOM 1534 C CA . TYR A 1 189 ? -7.870 -4.382 4.094 1.00 94.50 189 TYR A CA 1
ATOM 1535 C C . TYR A 1 189 ? -8.993 -5.398 4.255 1.00 94.50 189 TYR A C 1
ATOM 1537 O O . TYR A 1 189 ? -10.028 -5.117 4.855 1.00 94.50 189 TYR A O 1
ATOM 1545 N N . SER A 1 190 ? -8.717 -6.617 3.811 1.00 92.75 190 SER A N 1
ATOM 1546 C CA . SER A 1 190 ? -9.563 -7.785 4.019 1.00 92.75 190 SER A CA 1
ATOM 1547 C C . SER A 1 190 ? -8.745 -8.986 4.499 1.00 92.75 190 SER A C 1
ATOM 1549 O O . SER A 1 190 ? -7.513 -9.041 4.395 1.00 92.75 190 SER A O 1
ATOM 1551 N N . VAL A 1 191 ? -9.454 -9.946 5.084 1.00 88.75 191 VAL A N 1
ATOM 1552 C CA . VAL A 1 191 ? -8.949 -11.289 5.369 1.00 88.75 191 VAL A CA 1
ATOM 1553 C C . VAL A 1 191 ? -9.623 -12.188 4.345 1.00 88.75 191 VAL A C 1
ATOM 1555 O O . VAL A 1 191 ? -10.847 -12.172 4.270 1.00 88.75 191 VAL A O 1
ATOM 1558 N N . GLU A 1 192 ? -8.843 -12.954 3.582 1.00 74.50 192 GLU A N 1
ATOM 1559 C CA . GLU A 1 192 ? -9.318 -13.709 2.407 1.00 74.50 192 GLU A CA 1
ATOM 1560 C C . GLU A 1 192 ? -9.632 -12.835 1.169 1.00 74.50 192 GLU A C 1
ATOM 1562 O O . GLU A 1 192 ? -9.613 -11.605 1.211 1.00 74.50 192 GLU A O 1
ATOM 1567 N N . ASP A 1 193 ? -9.836 -13.486 0.018 1.00 70.06 193 ASP A N 1
ATOM 1568 C CA . ASP A 1 193 ? -9.848 -12.871 -1.319 1.00 70.06 193 ASP A CA 1
ATOM 1569 C C . ASP A 1 193 ? -11.152 -12.116 -1.659 1.00 70.06 193 ASP A C 1
ATOM 1571 O O . ASP A 1 193 ? -11.798 -12.365 -2.682 1.00 70.06 193 ASP A O 1
ATOM 1575 N N . GLU A 1 194 ? -11.523 -11.132 -0.841 1.00 74.38 194 GLU A N 1
ATOM 1576 C CA . GLU A 1 194 ? -12.550 -10.161 -1.224 1.00 74.38 194 GLU A CA 1
ATOM 1577 C C . GLU A 1 194 ? -12.053 -9.263 -2.369 1.00 74.38 194 GLU A C 1
ATOM 1579 O O . GLU A 1 194 ? -10.920 -8.773 -2.382 1.00 74.38 194 GLU A O 1
ATOM 1584 N N . VAL A 1 195 ? -12.899 -9.084 -3.387 1.00 74.38 195 VAL A N 1
ATOM 1585 C CA . VAL A 1 195 ? -12.557 -8.313 -4.586 1.00 74.38 195 VAL A CA 1
ATOM 1586 C C . VAL A 1 195 ? -13.075 -6.891 -4.434 1.00 74.38 195 VAL A C 1
ATOM 1588 O O . VAL A 1 195 ? -14.280 -6.650 -4.500 1.00 74.38 195 VAL A O 1
ATOM 1591 N N . HIS A 1 196 ? -12.147 -5.944 -4.318 1.00 78.62 196 HIS A N 1
ATOM 1592 C CA . HIS A 1 196 ? -12.444 -4.516 -4.339 1.00 78.62 196 HIS A CA 1
ATOM 1593 C C . HIS A 1 196 ? -11.902 -3.865 -5.624 1.00 78.62 196 HIS A C 1
ATOM 1595 O O . HIS A 1 196 ? -10.848 -4.263 -6.132 1.00 78.62 196 HIS A O 1
ATOM 1601 N N . PRO A 1 197 ? -12.610 -2.861 -6.176 1.00 81.50 197 PRO A N 1
ATOM 1602 C CA . PRO A 1 197 ? -12.138 -2.095 -7.331 1.00 81.50 197 PRO A CA 1
ATOM 1603 C C . PRO A 1 197 ? -11.072 -1.051 -6.959 1.00 81.50 197 PRO A C 1
ATOM 1605 O O . PRO A 1 197 ? -10.465 -0.453 -7.840 1.00 81.50 197 PRO A O 1
ATOM 1608 N N . CYS A 1 198 ? -10.859 -0.790 -5.669 1.00 90.31 198 CYS A N 1
ATOM 1609 C CA . CYS A 1 198 ? -9.797 0.078 -5.171 1.00 90.31 198 CYS A CA 1
ATOM 1610 C C . CYS A 1 198 ? -8.588 -0.755 -4.714 1.00 90.31 198 CYS A C 1
ATOM 1612 O O . CYS A 1 198 ? -8.729 -1.961 -4.501 1.00 90.31 198 CYS A O 1
ATOM 1614 N N . PRO A 1 199 ? -7.409 -0.132 -4.542 1.00 95.56 199 PRO A N 1
ATOM 1615 C CA . PRO A 1 199 ? -6.293 -0.762 -3.861 1.00 95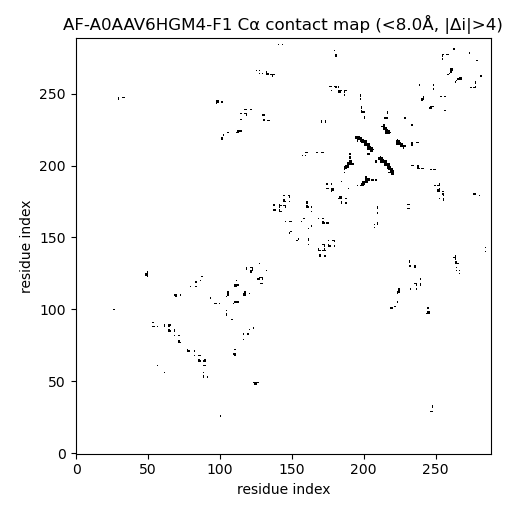.56 199 PRO A CA 1
ATOM 1616 C C . PRO A 1 199 ? -6.734 -1.301 -2.496 1.00 95.56 199 PRO A C 1
ATOM 1618 O O . PRO A 1 199 ? -7.334 -0.557 -1.716 1.00 95.56 199 PRO A O 1
ATOM 1621 N N . THR A 1 200 ? -6.412 -2.561 -2.202 1.00 95.56 200 THR A N 1
ATOM 1622 C CA . THR A 1 200 ? -6.734 -3.214 -0.922 1.00 95.56 200 THR A CA 1
ATOM 1623 C C . THR A 1 200 ? -5.601 -4.135 -0.472 1.00 95.56 200 THR A C 1
ATOM 1625 O O . THR A 1 200 ? -4.983 -4.828 -1.289 1.00 95.56 200 THR A O 1
ATOM 1628 N N . VAL A 1 201 ? -5.324 -4.140 0.835 1.00 97.12 201 VAL A N 1
ATOM 1629 C CA . VAL A 1 201 ? -4.399 -5.080 1.483 1.00 97.12 201 VAL A CA 1
ATOM 1630 C C . VAL A 1 201 ? -5.139 -6.377 1.804 1.00 97.12 201 VAL A C 1
ATOM 1632 O O . VAL A 1 201 ? -6.174 -6.350 2.457 1.00 97.12 201 VAL A O 1
ATOM 1635 N N . VAL A 1 202 ? -4.606 -7.524 1.397 1.00 96.19 202 VAL A N 1
ATOM 1636 C CA . VAL A 1 202 ? -5.199 -8.834 1.698 1.00 96.19 202 VAL A CA 1
ATOM 1637 C C . VAL A 1 202 ? -4.265 -9.633 2.592 1.00 96.19 202 VAL A C 1
ATOM 1639 O O . VAL A 1 202 ? -3.128 -9.921 2.210 1.00 96.19 202 VAL A O 1
ATOM 1642 N N . PHE A 1 203 ? -4.752 -9.998 3.776 1.00 95.81 203 PHE A N 1
ATOM 1643 C CA . PHE A 1 203 ? -4.033 -10.820 4.745 1.00 95.81 203 PHE A CA 1
ATOM 1644 C C . PHE A 1 203 ? -4.339 -12.308 4.541 1.00 95.81 203 PHE A C 1
ATOM 1646 O O . PHE A 1 203 ? -5.502 -12.704 4.455 1.00 95.81 203 PHE A O 1
ATOM 1653 N N . HIS A 1 204 ? -3.292 -13.139 4.516 1.00 94.94 204 HIS A N 1
ATOM 1654 C CA . HIS A 1 204 ? -3.395 -14.584 4.281 1.00 94.94 204 HIS A CA 1
ATOM 1655 C C . HIS A 1 204 ? -2.864 -15.407 5.461 1.00 94.94 204 HIS A C 1
ATOM 1657 O O . HIS A 1 204 ? -1.984 -14.967 6.201 1.00 94.94 204 HIS A O 1
ATOM 1663 N N . GLY A 1 205 ? -3.370 -16.634 5.613 1.00 92.94 205 GLY A N 1
ATOM 1664 C CA . GLY A 1 205 ? -2.875 -17.629 6.580 1.00 92.94 205 GLY A CA 1
ATOM 1665 C C . GLY A 1 205 ? -3.434 -17.508 8.004 1.00 92.94 205 GLY A C 1
ATOM 1666 O O . GLY A 1 205 ? -3.368 -18.462 8.774 1.00 92.94 205 GLY A O 1
ATOM 1667 N N . SER A 1 206 ? -4.049 -16.377 8.362 1.00 91.19 206 SER A N 1
ATOM 1668 C CA . SER A 1 206 ? -4.628 -16.170 9.693 1.00 91.19 206 SER A CA 1
ATOM 1669 C C . SER A 1 206 ? -5.804 -15.198 9.659 1.00 91.19 206 SER A C 1
ATOM 1671 O O . SER A 1 206 ? -5.721 -14.140 9.042 1.00 91.19 206 SER A O 1
ATOM 1673 N N . LEU A 1 207 ? -6.861 -15.513 10.417 1.00 87.75 207 LEU A N 1
ATOM 1674 C CA . LEU A 1 207 ? -7.970 -14.584 10.676 1.00 87.75 207 LEU A CA 1
ATOM 1675 C C . LEU A 1 207 ? -7.555 -13.399 11.558 1.00 87.75 207 LEU A C 1
ATOM 1677 O O . LEU A 1 207 ? -8.170 -12.337 11.529 1.00 87.75 207 LEU A O 1
ATOM 1681 N N . ASN A 1 208 ? -6.504 -13.574 12.360 1.00 90.44 208 ASN A N 1
ATOM 1682 C CA . ASN A 1 208 ? -5.855 -12.462 13.032 1.00 90.44 208 ASN A CA 1
ATOM 1683 C C . ASN A 1 208 ? -4.839 -11.838 12.070 1.00 90.44 208 ASN A C 1
ATOM 1685 O O . ASN A 1 208 ? -3.772 -12.415 11.850 1.00 90.44 208 ASN A O 1
ATOM 1689 N N . VAL A 1 209 ? -5.166 -10.657 11.545 1.00 92.12 209 VAL A N 1
ATOM 1690 C CA . VAL A 1 209 ? -4.326 -9.875 10.621 1.00 92.12 209 VAL A CA 1
ATOM 1691 C C . VAL A 1 209 ? -2.929 -9.578 11.174 1.00 92.12 209 VAL A C 1
ATOM 1693 O O . VAL A 1 209 ? -1.955 -9.596 10.429 1.00 92.12 209 VAL A O 1
ATOM 1696 N N . LEU A 1 210 ? -2.784 -9.440 12.499 1.00 94.56 210 LEU A N 1
ATOM 1697 C CA . LEU A 1 210 ? -1.484 -9.287 13.166 1.00 94.56 210 LEU A CA 1
ATOM 1698 C C . LEU A 1 210 ? -0.679 -10.595 13.226 1.00 94.56 210 LEU A C 1
ATOM 1700 O O . LEU A 1 210 ? 0.369 -10.639 13.866 1.00 94.56 210 LEU A O 1
ATOM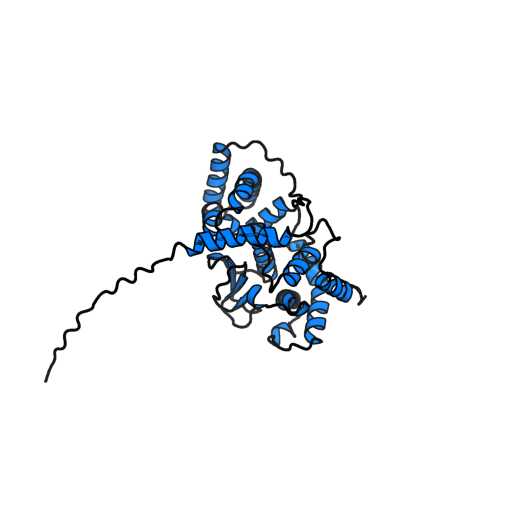 1704 N N . LYS A 1 211 ? -1.151 -11.685 12.627 1.00 93.12 211 LYS A N 1
ATOM 1705 C CA . LYS A 1 211 ? -0.455 -12.978 12.552 1.00 93.12 211 LYS A CA 1
ATOM 1706 C C . LYS A 1 211 ? -0.487 -13.568 11.140 1.00 93.12 211 LYS A C 1
ATOM 1708 O O . LYS A 1 211 ? -0.337 -14.773 10.993 1.00 93.12 211 LYS A O 1
ATOM 1713 N N . ALA A 1 212 ? -0.743 -12.745 10.125 1.00 94.12 212 ALA A N 1
ATOM 1714 C CA . ALA A 1 212 ? -0.765 -13.199 8.742 1.00 94.12 212 ALA A CA 1
ATOM 1715 C C . ALA A 1 212 ? 0.601 -13.762 8.309 1.00 94.12 212 ALA A C 1
ATOM 1717 O O . ALA A 1 212 ? 1.646 -13.213 8.663 1.00 94.12 212 ALA A O 1
ATOM 1718 N N . ASP A 1 213 ? 0.578 -14.833 7.516 1.00 94.44 213 ASP A N 1
ATOM 1719 C CA . ASP A 1 213 ? 1.783 -15.484 6.985 1.00 94.44 213 ASP A CA 1
ATOM 1720 C C . ASP A 1 213 ? 2.374 -14.694 5.815 1.00 94.44 213 ASP A C 1
ATOM 1722 O O . ASP A 1 213 ? 3.592 -14.546 5.674 1.00 94.44 213 ASP A O 1
ATOM 1726 N N . THR A 1 214 ? 1.481 -14.201 4.957 1.00 96.25 214 THR A N 1
ATOM 1727 C CA . THR A 1 214 ? 1.793 -13.385 3.786 1.00 96.25 214 THR A CA 1
ATOM 1728 C C . THR A 1 214 ? 0.717 -12.333 3.592 1.00 96.25 214 THR A C 1
ATOM 1730 O O . THR A 1 214 ? -0.434 -12.522 3.990 1.00 96.25 214 THR A O 1
ATOM 1733 N N . ILE A 1 215 ? 1.080 -11.251 2.920 1.00 97.19 215 ILE A N 1
ATOM 1734 C CA . ILE A 1 215 ? 0.176 -10.161 2.574 1.00 97.19 215 ILE A CA 1
ATOM 1735 C C . ILE A 1 215 ? 0.235 -9.968 1.059 1.00 97.19 215 ILE A C 1
ATOM 1737 O O . ILE A 1 215 ? 1.260 -10.228 0.423 1.00 97.19 215 ILE A O 1
ATOM 1741 N N . SER A 1 216 ? -0.883 -9.568 0.466 1.00 96.56 216 SER A N 1
ATOM 1742 C CA . SER A 1 216 ? -0.960 -9.173 -0.939 1.00 96.56 216 SER A CA 1
ATOM 1743 C C . SER A 1 216 ? -1.521 -7.771 -1.080 1.00 96.56 216 SER A C 1
ATOM 1745 O O . SER A 1 216 ? -2.362 -7.369 -0.283 1.00 96.56 216 SER A O 1
ATOM 1747 N N . ILE A 1 217 ? -1.112 -7.063 -2.129 1.00 96.75 217 ILE A N 1
ATOM 1748 C CA . ILE A 1 217 ? -1.770 -5.822 -2.545 1.00 96.75 217 ILE A CA 1
ATOM 1749 C C . ILE A 1 217 ? -2.519 -6.091 -3.838 1.00 96.75 217 ILE A C 1
ATOM 1751 O O . ILE A 1 217 ? -1.936 -6.588 -4.808 1.00 96.75 217 ILE A O 1
ATOM 1755 N N . ARG A 1 218 ? -3.815 -5.781 -3.841 1.00 95.12 218 ARG A N 1
ATOM 1756 C CA . ARG A 1 218 ? -4.699 -6.007 -4.985 1.00 95.12 218 ARG A CA 1
ATOM 1757 C C . ARG A 1 218 ? -5.291 -4.703 -5.492 1.00 95.12 218 ARG A C 1
ATOM 1759 O O . ARG A 1 218 ? -5.515 -3.787 -4.712 1.00 95.12 218 ARG A O 1
ATOM 1766 N N . LEU A 1 219 ? -5.556 -4.647 -6.792 1.00 93.38 219 LEU A N 1
ATOM 1767 C CA . LEU A 1 219 ? -6.285 -3.577 -7.472 1.00 93.38 219 LEU A CA 1
ATOM 1768 C C . LEU A 1 219 ? -7.036 -4.193 -8.656 1.00 93.38 219 LEU A C 1
ATOM 1770 O O . LEU A 1 219 ? -6.451 -4.965 -9.410 1.00 93.38 219 LEU A O 1
ATOM 1774 N N . ASP A 1 220 ? -8.318 -3.867 -8.833 1.00 88.06 220 ASP A N 1
ATOM 1775 C CA . ASP A 1 220 ? -9.158 -4.393 -9.926 1.00 88.06 220 ASP A CA 1
ATOM 1776 C C . ASP A 1 220 ? -9.215 -5.927 -9.983 1.00 88.06 220 ASP A C 1
ATOM 1778 O O . ASP A 1 220 ? -9.221 -6.540 -11.050 1.00 88.06 220 ASP A O 1
ATOM 1782 N N . GLY A 1 221 ? -9.176 -6.572 -8.817 1.00 85.50 221 GLY A N 1
ATOM 1783 C CA . GLY A 1 221 ? -9.087 -8.028 -8.710 1.00 85.50 221 GLY A CA 1
ATOM 1784 C C . GLY A 1 221 ? -7.731 -8.627 -9.109 1.00 85.50 221 GLY A C 1
ATOM 1785 O O . GLY A 1 221 ? -7.536 -9.825 -8.899 1.00 85.50 221 GLY A O 1
ATOM 1786 N N . LEU A 1 222 ? -6.778 -7.830 -9.602 1.00 91.50 222 LEU A N 1
ATOM 1787 C CA . LEU A 1 222 ? -5.409 -8.252 -9.895 1.00 91.50 222 LEU A CA 1
ATOM 1788 C C . LEU A 1 222 ? -4.552 -8.182 -8.639 1.00 91.50 222 LEU A C 1
ATOM 1790 O O . LEU A 1 222 ? -4.609 -7.213 -7.887 1.00 91.50 222 LEU A O 1
ATOM 1794 N N . THR A 1 223 ? -3.709 -9.187 -8.450 1.00 94.62 223 THR A N 1
ATOM 1795 C CA . THR A 1 223 ? -2.677 -9.180 -7.415 1.00 94.62 223 THR A CA 1
ATOM 1796 C C . THR A 1 223 ? -1.427 -8.505 -7.960 1.00 94.62 223 THR A C 1
ATOM 1798 O O . THR A 1 223 ? -0.783 -9.034 -8.864 1.00 94.62 223 THR A O 1
ATOM 1801 N N . LEU A 1 224 ? -1.096 -7.328 -7.425 1.00 95.44 224 LEU A N 1
ATOM 1802 C CA . LEU A 1 224 ? 0.081 -6.556 -7.834 1.00 95.44 224 LEU A CA 1
ATOM 1803 C C . LEU A 1 224 ? 1.359 -7.129 -7.221 1.00 95.44 224 LEU A C 1
ATOM 1805 O O . LEU A 1 224 ? 2.395 -7.188 -7.878 1.00 95.44 224 LEU A O 1
ATOM 1809 N N . THR A 1 225 ? 1.268 -7.568 -5.965 1.00 96.19 225 THR A N 1
ATOM 1810 C CA . THR A 1 225 ? 2.365 -8.193 -5.229 1.00 96.19 225 THR A CA 1
ATOM 1811 C C . THR A 1 225 ? 1.826 -9.114 -4.138 1.00 96.19 225 THR A C 1
ATOM 1813 O O . THR A 1 225 ? 0.741 -8.872 -3.603 1.00 96.19 225 THR A O 1
ATOM 1816 N N . THR A 1 226 ? 2.595 -10.149 -3.798 1.00 96.12 226 THR A N 1
ATOM 1817 C CA . THR A 1 226 ? 2.321 -11.079 -2.694 1.00 96.12 226 THR A CA 1
ATOM 1818 C C . THR A 1 226 ? 3.632 -11.536 -2.082 1.00 96.12 226 THR A C 1
ATOM 1820 O O . THR A 1 226 ? 4.559 -11.917 -2.797 1.00 96.12 226 THR A O 1
ATOM 1823 N N . GLY A 1 227 ? 3.703 -11.567 -0.756 1.00 95.44 227 GLY A N 1
ATOM 1824 C CA . GLY A 1 227 ? 4.857 -12.121 -0.065 1.00 95.44 227 GLY A CA 1
ATOM 1825 C C . GLY A 1 227 ? 4.850 -11.836 1.425 1.00 95.44 227 GLY A C 1
ATOM 1826 O O . GLY A 1 227 ? 3.836 -11.443 2.003 1.00 95.44 227 GLY A O 1
ATOM 1827 N N . LYS A 1 228 ? 6.009 -12.042 2.051 1.00 95.38 228 LYS A N 1
ATOM 1828 C CA . LYS A 1 228 ? 6.249 -11.578 3.416 1.00 95.38 228 LYS A CA 1
ATOM 1829 C C . LYS A 1 228 ? 6.538 -10.083 3.375 1.00 95.38 228 LYS A C 1
ATOM 1831 O O . LYS A 1 228 ? 7.507 -9.677 2.742 1.00 95.38 228 LYS A O 1
ATOM 1836 N N . MET A 1 229 ? 5.699 -9.308 4.043 1.00 94.56 229 MET A N 1
ATOM 1837 C CA . MET A 1 229 ? 5.864 -7.872 4.246 1.00 94.56 229 MET A CA 1
ATOM 1838 C C . MET A 1 229 ? 5.301 -7.513 5.620 1.00 94.56 229 MET A C 1
ATOM 1840 O O . MET A 1 229 ? 4.457 -8.229 6.169 1.00 94.56 229 MET A O 1
ATOM 1844 N N . THR A 1 230 ? 5.788 -6.421 6.179 1.00 95.44 230 THR A N 1
ATOM 1845 C CA . THR A 1 230 ? 5.204 -5.778 7.355 1.00 95.44 230 THR A CA 1
ATOM 1846 C C . THR A 1 230 ? 3.904 -5.057 6.979 1.00 95.44 230 THR A C 1
ATOM 1848 O O . THR A 1 230 ? 3.624 -4.819 5.802 1.00 95.44 230 THR A O 1
ATOM 1851 N N . ILE A 1 231 ? 3.085 -4.700 7.973 1.00 96.75 231 ILE A N 1
ATOM 1852 C CA . ILE A 1 231 ? 1.852 -3.932 7.727 1.00 96.75 231 ILE A CA 1
ATOM 1853 C C . ILE A 1 231 ? 2.184 -2.513 7.245 1.00 96.75 231 ILE A C 1
ATOM 1855 O O . ILE A 1 231 ? 1.480 -1.994 6.382 1.00 96.7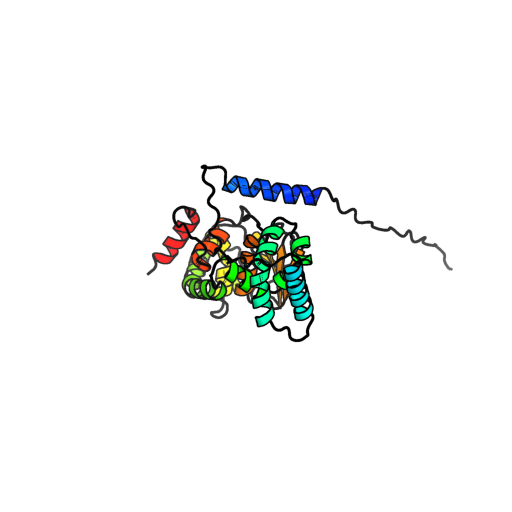5 231 ILE A O 1
ATOM 1859 N N . ALA A 1 232 ? 3.276 -1.921 7.736 1.00 95.94 232 ALA A N 1
ATOM 1860 C CA . ALA A 1 232 ? 3.784 -0.638 7.253 1.00 95.94 232 ALA A CA 1
ATOM 1861 C C . ALA A 1 232 ? 4.150 -0.691 5.758 1.00 95.94 232 ALA A C 1
ATOM 1863 O O . ALA A 1 232 ? 3.587 0.067 4.971 1.00 95.94 232 ALA A O 1
ATOM 1864 N N . GLU A 1 233 ? 4.975 -1.662 5.340 1.00 95.94 233 GLU A N 1
ATOM 1865 C CA . GLU A 1 233 ? 5.332 -1.858 3.923 1.00 95.94 233 GLU A CA 1
ATOM 1866 C C . GLU A 1 233 ? 4.092 -2.098 3.048 1.00 95.94 233 GLU A C 1
ATOM 1868 O O . GLU A 1 233 ? 3.989 -1.567 1.940 1.00 95.94 233 GLU A O 1
ATOM 1873 N N . ALA A 1 234 ? 3.125 -2.880 3.544 1.00 96.81 234 ALA A N 1
ATOM 1874 C CA . ALA A 1 234 ? 1.870 -3.120 2.842 1.00 96.81 234 ALA A CA 1
ATOM 1875 C C . ALA A 1 234 ? 1.069 -1.824 2.650 1.00 96.81 234 ALA A C 1
ATOM 1877 O O . ALA A 1 234 ? 0.540 -1.581 1.565 1.00 96.81 234 ALA A O 1
ATOM 1878 N N . LEU A 1 235 ? 0.994 -0.977 3.680 1.00 96.06 235 LEU A N 1
ATOM 1879 C CA . LEU A 1 235 ? 0.272 0.291 3.630 1.00 96.06 235 LEU A CA 1
ATOM 1880 C C . LEU A 1 235 ? 0.967 1.313 2.724 1.00 96.06 235 LEU A C 1
ATOM 1882 O O . LEU A 1 235 ? 0.299 2.018 1.970 1.00 96.06 235 LEU A O 1
ATOM 1886 N N . GLU A 1 236 ? 2.296 1.371 2.743 1.00 95.56 236 GLU A N 1
ATOM 1887 C CA . GLU A 1 236 ? 3.082 2.178 1.808 1.00 95.56 236 GLU A CA 1
ATOM 1888 C C . GLU A 1 236 ? 2.830 1.765 0.366 1.00 95.56 236 GLU A C 1
ATOM 1890 O O . GLU A 1 236 ? 2.579 2.611 -0.495 1.00 95.56 236 GLU A O 1
ATOM 1895 N N . TYR A 1 237 ? 2.849 0.461 0.095 1.00 96.81 237 TYR A N 1
ATOM 1896 C CA . TYR A 1 237 ? 2.598 -0.067 -1.236 1.00 96.81 237 TYR A CA 1
ATOM 1897 C C . TYR A 1 237 ? 1.152 0.199 -1.678 1.00 96.81 237 TYR A C 1
ATOM 1899 O O . TYR A 1 237 ? 0.912 0.657 -2.801 1.00 96.81 237 TYR A O 1
ATOM 1907 N N . LEU A 1 238 ? 0.178 -0.042 -0.795 1.00 96.25 238 LEU A N 1
ATOM 1908 C CA . LEU A 1 238 ? -1.232 0.283 -1.013 1.00 96.25 238 LEU A CA 1
ATOM 1909 C C . LEU A 1 238 ? -1.391 1.753 -1.404 1.00 96.25 238 LEU A C 1
ATOM 1911 O O . LEU A 1 238 ? -2.018 2.077 -2.411 1.00 96.25 238 LEU A O 1
ATOM 1915 N N . PHE A 1 239 ? -0.792 2.641 -0.616 1.00 94.50 239 PHE A N 1
ATOM 1916 C CA . PHE A 1 239 ? -0.873 4.072 -0.834 1.00 94.50 239 PHE A CA 1
ATOM 1917 C C . PHE A 1 239 ? -0.201 4.476 -2.151 1.00 94.50 239 PHE A C 1
ATOM 1919 O O . PHE A 1 239 ? -0.791 5.202 -2.947 1.00 94.50 239 PHE A O 1
ATOM 1926 N N . SER A 1 240 ? 0.979 3.924 -2.446 1.00 93.31 240 SER A N 1
ATOM 1927 C CA . SER A 1 240 ? 1.683 4.112 -3.723 1.00 93.31 240 SER A CA 1
ATOM 1928 C C . SER A 1 240 ? 0.816 3.719 -4.920 1.00 93.31 240 SER A C 1
ATOM 1930 O O . SER A 1 240 ? 0.816 4.393 -5.950 1.00 93.31 240 SER A O 1
ATOM 1932 N N . THR A 1 241 ? 0.021 2.658 -4.772 1.00 94.56 241 THR A N 1
ATOM 1933 C CA . THR A 1 241 ? -0.870 2.155 -5.822 1.00 94.56 241 THR A CA 1
ATOM 1934 C C . THR A 1 241 ? -1.909 3.205 -6.236 1.00 94.56 241 THR A C 1
ATOM 1936 O O . THR A 1 241 ? -2.156 3.363 -7.431 1.00 94.56 241 THR A O 1
ATOM 1939 N N . TYR A 1 242 ? -2.451 3.996 -5.301 1.00 92.38 242 TYR A N 1
ATOM 1940 C CA . TYR A 1 242 ? -3.375 5.088 -5.641 1.00 92.38 242 TYR A CA 1
ATOM 1941 C C . TYR A 1 242 ? -2.735 6.129 -6.577 1.00 92.38 242 TYR A C 1
ATOM 1943 O O . TYR A 1 242 ? -3.348 6.539 -7.561 1.00 92.38 242 TYR A O 1
ATOM 1951 N N . PHE A 1 243 ? -1.480 6.516 -6.328 1.00 86.56 243 PHE A N 1
ATOM 1952 C CA . PHE A 1 243 ? -0.785 7.550 -7.110 1.00 86.56 243 PHE A CA 1
ATOM 1953 C C . PHE A 1 243 ? -0.189 7.050 -8.420 1.00 86.56 243 PHE A C 1
ATOM 1955 O O . PHE A 1 243 ? -0.023 7.835 -9.362 1.00 86.56 243 PHE A O 1
ATOM 1962 N N . LEU A 1 244 ? 0.207 5.780 -8.463 1.00 86.31 244 LEU A N 1
ATOM 1963 C CA . LEU A 1 244 ? 0.847 5.193 -9.633 1.00 86.31 244 LEU A CA 1
ATOM 1964 C C . LEU A 1 244 ? -0.181 4.703 -10.643 1.00 86.31 244 LEU A C 1
ATOM 1966 O O . LEU A 1 244 ? 0.010 4.931 -11.825 1.00 86.31 244 LEU A O 1
ATOM 1970 N N . PHE A 1 245 ? -1.308 4.146 -10.201 1.00 88.38 245 PHE A N 1
ATOM 1971 C CA . PHE A 1 245 ? -2.381 3.708 -11.104 1.00 88.38 245 PHE A CA 1
ATOM 1972 C C . PHE A 1 245 ? -3.500 4.742 -11.265 1.00 88.38 245 PHE A C 1
ATOM 1974 O O . PHE A 1 245 ? -4.555 4.425 -11.808 1.00 88.38 245 PHE A O 1
ATOM 1981 N N . ASN A 1 246 ? -3.271 5.972 -10.790 1.00 85.38 246 ASN A N 1
ATOM 1982 C CA . ASN A 1 246 ? -4.205 7.093 -10.890 1.00 85.38 246 ASN A CA 1
ATOM 1983 C C . ASN A 1 246 ? -5.626 6.728 -10.416 1.00 85.38 246 ASN A C 1
ATOM 1985 O O . ASN A 1 246 ? -6.622 6.964 -11.103 1.00 85.38 246 ASN A O 1
ATOM 1989 N N . VAL A 1 247 ? -5.708 6.098 -9.243 1.00 88.88 247 VAL A N 1
ATOM 1990 C CA . VAL A 1 247 ? -6.973 5.666 -8.648 1.00 88.88 247 VAL A CA 1
ATOM 1991 C C . VAL A 1 247 ? -7.440 6.724 -7.658 1.00 88.88 247 VAL A C 1
ATOM 1993 O O . VAL A 1 247 ? -6.683 7.152 -6.788 1.00 88.88 247 VAL A O 1
ATOM 1996 N N . SER A 1 248 ? -8.698 7.143 -7.760 1.00 88.12 248 SER A N 1
ATOM 1997 C CA . SER A 1 248 ? -9.306 8.033 -6.769 1.00 88.12 248 SER A CA 1
ATOM 1998 C C . SER A 1 248 ? -9.511 7.309 -5.439 1.00 88.12 248 SER A C 1
ATOM 2000 O O . SER A 1 248 ? -9.837 6.120 -5.407 1.00 88.12 248 SER A O 1
ATOM 2002 N N . TYR A 1 249 ? -9.394 8.037 -4.328 1.00 92.62 249 TYR A N 1
ATOM 2003 C CA . TYR A 1 249 ? -9.754 7.490 -3.022 1.00 92.62 249 TYR A CA 1
ATOM 2004 C C . TYR A 1 249 ? -11.235 7.093 -2.996 1.00 92.62 249 TYR A C 1
ATOM 2006 O O . TYR A 1 249 ? -12.091 7.893 -3.390 1.00 92.62 249 TYR A O 1
ATOM 2014 N N . PRO A 1 250 ? -11.571 5.878 -2.532 1.00 92.75 250 PRO A N 1
ATOM 2015 C CA . PRO A 1 250 ? -12.956 5.462 -2.437 1.00 92.75 250 PRO A CA 1
ATOM 2016 C C . PRO A 1 250 ? -13.652 6.280 -1.340 1.00 92.75 250 PRO A C 1
ATOM 2018 O O . PRO A 1 250 ? -13.102 6.488 -0.258 1.00 92.75 250 PRO A O 1
ATOM 2021 N N . ALA A 1 251 ? -14.886 6.726 -1.600 1.00 91.38 251 ALA A N 1
ATOM 2022 C CA . ALA A 1 251 ? -15.661 7.533 -0.651 1.00 91.38 251 ALA A CA 1
ATOM 2023 C C . ALA A 1 251 ? -15.746 6.931 0.773 1.00 91.38 251 ALA A C 1
ATOM 2025 O O . ALA A 1 251 ? -15.674 7.701 1.728 1.00 91.38 251 ALA A O 1
ATOM 2026 N N . PRO A 1 252 ? -15.835 5.595 0.958 1.00 92.12 252 PRO A N 1
ATOM 2027 C CA . PRO A 1 252 ? -15.825 4.982 2.286 1.00 92.12 252 PRO A CA 1
ATOM 2028 C C . PRO A 1 252 ? -14.506 5.052 3.067 1.00 92.12 252 PRO A C 1
ATOM 2030 O O . PRO A 1 252 ? -14.506 4.587 4.203 1.00 92.12 252 PRO A O 1
ATOM 2033 N N . LEU A 1 253 ? -13.415 5.561 2.479 1.00 93.81 253 LEU A N 1
ATOM 2034 C CA . LEU A 1 253 ? -12.072 5.603 3.079 1.00 93.81 253 LEU A CA 1
ATOM 2035 C C . LEU A 1 253 ? -11.344 6.947 2.848 1.00 93.81 253 LEU A C 1
ATOM 2037 O O . LEU A 1 253 ? -10.132 7.065 3.040 1.00 93.81 253 LEU A O 1
ATOM 2041 N N . VAL A 1 254 ? -12.058 7.967 2.363 1.00 93.75 254 VAL A N 1
ATOM 2042 C CA . VAL A 1 254 ? -11.442 9.202 1.861 1.00 93.75 254 VAL A CA 1
ATOM 2043 C C . VAL A 1 254 ? -10.719 9.988 2.956 1.00 93.75 254 VAL A C 1
ATOM 2045 O O . VAL A 1 254 ? -9.628 10.505 2.709 1.00 93.75 254 VAL A O 1
ATOM 2048 N N . ASN A 1 255 ? -11.270 10.069 4.170 1.00 94.75 255 ASN A N 1
ATOM 2049 C CA . ASN A 1 255 ? -10.642 10.808 5.265 1.00 94.75 255 ASN A CA 1
ATOM 2050 C C . ASN A 1 255 ? -9.432 10.056 5.810 1.00 94.75 255 ASN A C 1
ATOM 2052 O O . ASN A 1 255 ? -8.418 10.687 6.096 1.00 94.75 255 ASN A O 1
ATOM 2056 N N . THR A 1 256 ? -9.505 8.728 5.884 1.00 95.69 256 THR A N 1
ATOM 2057 C CA . THR A 1 256 ? -8.390 7.869 6.292 1.00 95.69 256 THR A CA 1
ATOM 2058 C C . THR A 1 256 ? -7.207 8.021 5.351 1.00 95.69 256 THR A C 1
ATOM 2060 O O . THR A 1 256 ? -6.102 8.325 5.797 1.00 95.69 256 THR A O 1
ATOM 2063 N N . LEU A 1 257 ? -7.430 7.887 4.041 1.00 95.25 257 LEU A N 1
ATOM 2064 C CA . LEU A 1 257 ? -6.362 8.039 3.050 1.00 95.25 257 LEU A CA 1
ATOM 2065 C C . LEU A 1 257 ? -5.828 9.475 3.005 1.00 95.25 257 LEU A C 1
ATOM 2067 O O . LEU A 1 257 ? -4.624 9.676 2.883 1.00 95.25 257 LEU A O 1
ATOM 2071 N N . THR A 1 258 ? -6.690 10.476 3.203 1.00 93.62 258 THR A N 1
ATOM 2072 C CA . THR A 1 258 ? -6.259 11.877 3.331 1.00 93.62 258 THR A CA 1
ATOM 2073 C C . THR A 1 258 ? -5.416 12.106 4.591 1.00 93.62 258 THR A C 1
ATOM 2075 O O . THR A 1 258 ? -4.425 12.834 4.545 1.00 93.62 258 THR A O 1
ATOM 2078 N N . PHE A 1 259 ? -5.768 11.482 5.717 1.00 94.19 259 PHE A N 1
ATOM 2079 C CA . PHE A 1 259 ? -4.987 11.549 6.951 1.00 94.19 259 PHE A CA 1
ATOM 2080 C C . PHE A 1 259 ? -3.604 10.922 6.758 1.00 94.19 259 PHE A C 1
ATOM 2082 O O . PHE A 1 259 ? -2.600 11.561 7.066 1.00 94.19 259 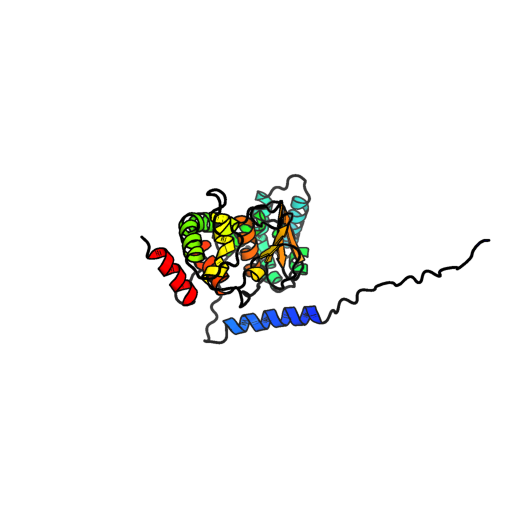PHE A O 1
ATOM 2089 N N . ILE A 1 260 ? -3.554 9.716 6.183 1.00 94.44 260 ILE A N 1
ATOM 2090 C CA . ILE A 1 260 ? -2.310 9.011 5.848 1.00 94.44 260 ILE A CA 1
ATOM 2091 C C . ILE A 1 260 ? -1.437 9.882 4.940 1.00 94.44 260 ILE A C 1
ATOM 2093 O O . ILE A 1 260 ? -0.272 10.127 5.247 1.00 94.44 260 ILE A O 1
ATOM 2097 N N . GLN A 1 261 ? -2.016 10.417 3.865 1.00 92.00 261 GLN A N 1
ATOM 2098 C CA . GLN A 1 261 ? -1.325 11.289 2.926 1.00 92.00 261 GLN A CA 1
ATOM 2099 C C . GLN A 1 261 ? -0.658 12.481 3.623 1.00 92.00 261 GLN A C 1
ATOM 2101 O O . GLN A 1 261 ? 0.525 12.737 3.423 1.00 92.00 261 GLN A O 1
ATOM 2106 N N . ILE A 1 262 ? -1.420 13.229 4.423 1.00 89.94 262 ILE A N 1
ATOM 2107 C CA . ILE A 1 262 ? -0.982 14.525 4.950 1.00 89.94 262 ILE A CA 1
ATOM 2108 C C . ILE A 1 262 ? -0.098 14.369 6.184 1.00 89.94 262 ILE A C 1
ATOM 2110 O O . ILE A 1 262 ? 0.887 15.090 6.315 1.00 89.94 262 ILE A O 1
ATOM 2114 N N . PHE A 1 263 ? -0.463 13.475 7.100 1.00 90.94 263 PHE A N 1
ATOM 2115 C CA . PHE A 1 263 ? 0.141 13.420 8.430 1.00 90.94 263 PHE A CA 1
ATOM 2116 C C . PHE A 1 263 ? 1.115 12.266 8.606 1.00 90.94 263 PHE A C 1
ATOM 2118 O O . PHE A 1 263 ? 2.053 12.413 9.382 1.00 90.94 263 PHE A O 1
ATOM 2125 N N . LEU A 1 264 ? 0.941 11.161 7.875 1.00 93.00 264 LEU A N 1
ATOM 2126 C CA . LEU A 1 264 ? 1.897 10.056 7.930 1.00 93.00 264 LEU A CA 1
ATOM 2127 C C . LEU A 1 264 ? 2.977 10.212 6.861 1.00 93.00 264 LEU A C 1
ATOM 2129 O O . LEU A 1 264 ? 4.157 10.272 7.182 1.00 93.00 264 LEU A O 1
ATOM 2133 N N . PHE A 1 265 ? 2.590 10.377 5.595 1.00 90.56 265 PHE A N 1
ATOM 2134 C CA . PHE A 1 265 ? 3.555 10.520 4.500 1.00 90.56 265 PHE A CA 1
ATOM 2135 C C . PHE A 1 265 ? 4.005 11.954 4.235 1.00 90.56 265 PHE A C 1
ATOM 2137 O O . PHE A 1 265 ? 4.959 12.156 3.492 1.00 90.56 265 PHE A O 1
ATOM 2144 N N . GLN A 1 266 ? 3.342 12.954 4.824 1.00 86.75 266 GLN A N 1
ATOM 2145 C CA . GLN A 1 266 ? 3.668 14.373 4.614 1.00 86.75 266 GLN A CA 1
ATOM 2146 C C . GLN A 1 266 ? 3.584 14.798 3.135 1.00 86.75 266 GLN A C 1
ATOM 2148 O O . GLN A 1 266 ? 4.221 15.752 2.688 1.00 86.75 266 GLN A O 1
ATOM 2153 N N . LEU A 1 267 ? 2.730 14.114 2.375 1.00 81.12 267 LEU A N 1
ATOM 2154 C CA . LEU A 1 267 ? 2.460 14.337 0.961 1.00 81.12 267 LEU A CA 1
ATOM 2155 C C . LEU A 1 267 ? 1.359 15.392 0.793 1.00 81.12 267 LEU A C 1
ATOM 2157 O O . LEU A 1 267 ? 0.232 15.084 0.408 1.00 81.12 267 LEU A O 1
ATOM 2161 N N . CYS A 1 268 ? 1.642 16.661 1.101 1.00 67.81 268 CYS A N 1
ATOM 2162 C CA . CYS A 1 268 ? 0.704 17.737 0.762 1.00 67.81 268 CYS A CA 1
ATOM 2163 C C . CYS A 1 268 ? 1.370 19.122 0.653 1.00 67.81 268 CYS A C 1
ATOM 2165 O O . CYS A 1 268 ? 1.732 19.704 1.679 1.00 67.81 268 CYS A O 1
ATOM 2167 N N . PRO A 1 269 ? 1.458 19.708 -0.557 1.00 51.59 269 PRO A N 1
ATOM 2168 C CA . PRO A 1 269 ? 2.038 21.038 -0.754 1.00 51.59 269 PRO A CA 1
ATOM 2169 C C . PRO A 1 269 ? 1.105 22.192 -0.340 1.00 51.59 269 PRO A C 1
ATOM 2171 O O . PRO A 1 269 ? 1.569 23.315 -0.164 1.00 51.59 269 PRO A O 1
ATOM 2174 N N . ASN A 1 270 ? -0.203 21.959 -0.141 1.00 50.78 270 ASN A N 1
ATOM 2175 C CA . ASN A 1 270 ? -1.155 23.043 0.136 1.00 50.78 270 ASN A CA 1
ATOM 2176 C C . ASN A 1 270 ? -2.104 22.723 1.307 1.00 50.78 270 ASN A C 1
ATOM 2178 O O . ASN A 1 270 ? -3.232 22.263 1.129 1.00 50.78 270 ASN A O 1
ATOM 2182 N N . LYS A 1 271 ? -1.666 23.047 2.534 1.00 55.03 271 LYS A N 1
ATOM 2183 C CA . LYS A 1 271 ? -2.411 22.879 3.806 1.00 55.03 271 LYS A CA 1
ATOM 2184 C C . LYS A 1 271 ? -3.764 23.621 3.872 1.00 55.03 271 LYS A C 1
ATOM 2186 O O . LYS A 1 271 ? -4.473 23.522 4.867 1.00 55.03 271 LYS A O 1
ATOM 2191 N N . LYS A 1 272 ? -4.143 24.368 2.829 1.00 53.97 272 LYS A N 1
ATOM 2192 C CA . LYS A 1 272 ? -5.373 25.176 2.765 1.00 53.97 272 LYS A CA 1
ATOM 2193 C C . LYS A 1 272 ? -6.643 24.380 2.419 1.00 53.97 272 LYS A C 1
ATOM 2195 O O . LYS A 1 272 ? -7.724 24.955 2.477 1.00 53.97 272 LYS A O 1
ATOM 2200 N N . LYS A 1 273 ? -6.542 23.091 2.065 1.00 70.06 273 LYS A N 1
ATOM 2201 C CA . LYS A 1 273 ? -7.687 22.243 1.658 1.00 70.06 273 LYS A CA 1
ATOM 2202 C C . LYS A 1 273 ? -7.789 20.921 2.440 1.00 70.06 273 LYS A C 1
ATOM 2204 O O . LYS A 1 273 ? -8.167 19.899 1.880 1.00 70.06 273 LYS A O 1
ATOM 2209 N N . ILE A 1 274 ? -7.439 20.915 3.727 1.00 82.19 274 ILE A N 1
ATOM 2210 C CA . ILE A 1 274 ? -7.596 19.720 4.575 1.00 82.19 274 ILE A CA 1
ATOM 2211 C C . ILE A 1 274 ? -9.078 19.565 4.954 1.00 82.19 274 ILE A C 1
ATOM 2213 O O . ILE A 1 274 ? -9.652 20.521 5.488 1.00 82.19 274 ILE A O 1
ATOM 2217 N N . PRO A 1 275 ? -9.716 18.398 4.731 1.00 87.75 275 PRO A N 1
ATOM 2218 C CA . PRO A 1 275 ? -11.082 18.169 5.182 1.00 87.75 275 PRO A CA 1
ATOM 2219 C C . PRO A 1 275 ? -11.215 18.381 6.694 1.00 87.75 275 PRO A C 1
ATOM 2221 O O . PRO A 1 275 ? -10.380 17.928 7.479 1.00 87.75 275 PRO A O 1
ATOM 2224 N N . ILE A 1 276 ? -12.297 19.042 7.114 1.00 89.44 276 ILE A N 1
ATOM 2225 C CA . ILE A 1 276 ? -12.552 19.369 8.527 1.00 89.44 276 ILE A CA 1
ATOM 2226 C C . ILE A 1 276 ? -12.452 18.138 9.451 1.00 89.44 276 ILE A C 1
ATOM 2228 O O . ILE A 1 276 ? -11.849 18.280 10.516 1.00 89.44 276 ILE A O 1
ATOM 2232 N N . PRO A 1 277 ? -12.987 16.945 9.102 1.00 90.31 277 PRO A N 1
ATOM 2233 C CA . PRO A 1 277 ? -12.841 15.758 9.948 1.00 90.31 277 PRO A CA 1
ATOM 2234 C C . PRO A 1 277 ? -11.377 15.378 10.197 1.00 90.31 277 PRO A C 1
ATOM 2236 O O . PRO A 1 277 ? -10.997 15.110 11.334 1.00 90.31 277 PRO A O 1
ATOM 2239 N N . VAL A 1 278 ? -10.547 15.436 9.153 1.00 90.50 278 VAL A N 1
ATOM 2240 C CA . VAL A 1 278 ? -9.116 15.110 9.205 1.00 90.50 278 VAL A CA 1
ATOM 2241 C C . VAL A 1 278 ? -8.367 16.120 10.077 1.00 90.50 278 VAL A C 1
ATOM 2243 O O . VAL A 1 278 ? -7.620 15.729 10.972 1.00 90.50 278 VAL A O 1
ATOM 2246 N N . LEU A 1 279 ? -8.622 17.419 9.887 1.00 89.38 279 LEU A N 1
ATOM 2247 C CA . LEU A 1 279 ? -7.994 18.472 10.690 1.00 89.38 279 LEU A CA 1
ATOM 2248 C C . LEU A 1 279 ? -8.395 18.390 12.170 1.00 89.38 279 LEU A C 1
ATOM 2250 O O . LEU A 1 279 ? -7.551 18.543 13.049 1.00 89.38 279 LEU A O 1
ATOM 2254 N N . LYS A 1 280 ? -9.677 18.128 12.455 1.00 90.00 280 LYS A N 1
ATOM 2255 C CA . LYS A 1 280 ? -10.165 17.943 13.829 1.00 90.00 280 LYS A CA 1
ATOM 2256 C C . LYS A 1 280 ? -9.480 16.765 14.510 1.00 90.00 280 LYS A C 1
ATOM 2258 O O . LYS A 1 280 ? -9.073 16.907 15.657 1.00 90.00 280 LYS A O 1
ATOM 2263 N N . MET A 1 281 ? -9.343 15.639 13.810 1.00 91.25 281 MET A N 1
ATOM 2264 C CA . MET A 1 281 ? -8.682 14.455 14.355 1.00 91.25 281 MET A CA 1
ATOM 2265 C C . MET A 1 281 ? -7.199 14.716 14.636 1.00 91.25 281 MET A C 1
ATOM 2267 O O . MET A 1 281 ? -6.713 14.405 15.717 1.00 91.25 281 MET A O 1
ATOM 2271 N N . TYR A 1 282 ? -6.493 15.364 13.708 1.00 88.44 282 TYR A N 1
ATOM 2272 C CA . TYR A 1 282 ? -5.098 15.732 13.932 1.00 88.44 282 TYR A CA 1
ATOM 2273 C C . TYR A 1 282 ? -4.931 16.667 15.135 1.00 88.44 282 TYR A C 1
ATOM 2275 O O . TYR A 1 282 ? -4.152 16.381 16.038 1.00 88.44 282 TYR A O 1
ATOM 2283 N N . ASN A 1 283 ? -5.720 17.743 15.209 1.00 88.56 283 ASN A N 1
ATOM 2284 C CA . ASN A 1 283 ? -5.662 18.675 16.337 1.00 88.56 283 ASN A CA 1
ATOM 2285 C C . ASN A 1 283 ? -6.001 17.994 17.667 1.00 88.56 283 ASN A C 1
ATOM 2287 O O . ASN A 1 283 ? -5.402 18.324 18.685 1.00 88.56 283 ASN A O 1
ATOM 2291 N N . HIS A 1 284 ? -6.929 17.032 17.660 1.00 87.50 284 HIS A N 1
ATOM 2292 C CA . HIS A 1 284 ? -7.227 16.222 18.834 1.00 87.50 284 HIS A CA 1
ATOM 2293 C C . HIS A 1 284 ? -5.975 15.482 19.316 1.00 87.50 284 HIS A C 1
ATOM 2295 O O . HIS A 1 284 ? -5.656 15.568 20.497 1.00 87.50 284 HIS A O 1
ATOM 2301 N N . PHE A 1 285 ? -5.204 14.859 18.420 1.00 85.94 285 PHE A N 1
ATOM 2302 C CA . PHE A 1 285 ? -3.948 14.203 18.791 1.00 85.94 285 PHE A CA 1
ATOM 2303 C C . PHE A 1 285 ? -2.857 15.165 19.266 1.00 85.94 285 PHE A C 1
ATOM 2305 O O . PHE A 1 285 ? -2.119 14.791 20.172 1.00 85.94 285 PHE A O 1
ATOM 2312 N N . MET A 1 286 ? -2.759 16.373 18.705 1.00 80.06 286 MET A N 1
ATOM 2313 C CA . MET A 1 286 ? -1.738 17.361 19.099 1.00 80.06 286 MET A CA 1
ATOM 2314 C C . MET A 1 286 ? -2.101 18.149 20.370 1.00 80.06 286 MET A C 1
ATOM 2316 O O . MET A 1 286 ? -1.257 18.829 20.934 1.00 80.06 286 MET A O 1
ATOM 2320 N N . SER A 1 287 ? -3.355 18.092 20.827 1.00 69.25 287 SER A N 1
ATOM 2321 C CA . SER A 1 287 ? -3.823 18.817 22.022 1.00 69.25 287 SER A CA 1
ATOM 2322 C C . SER A 1 287 ? -3.573 18.104 23.360 1.00 69.25 287 SER A C 1
ATOM 2324 O O . SER A 1 287 ? -3.941 18.639 24.401 1.00 69.25 287 SER A O 1
ATOM 2326 N N . PHE A 1 288 ? -2.987 16.903 23.341 1.00 54.91 288 PHE A N 1
ATOM 2327 C CA . PHE A 1 288 ? -2.719 16.087 24.536 1.00 54.91 288 PHE A CA 1
ATOM 2328 C C . PHE A 1 288 ? -1.269 16.164 25.042 1.00 54.91 288 PHE A C 1
ATOM 2330 O O . PHE A 1 288 ? -0.854 15.262 25.772 1.00 54.91 288 PHE A O 1
ATOM 2337 N N . ASP A 1 289 ? -0.532 17.210 24.667 1.00 47.47 289 ASP A N 1
ATOM 2338 C CA . ASP A 1 289 ? 0.804 17.508 25.202 1.00 47.47 289 ASP A CA 1
ATOM 2339 C C . ASP A 1 289 ? 0.743 18.503 26.372 1.00 47.47 289 ASP A C 1
ATOM 2341 O O . ASP A 1 289 ? -0.012 19.501 26.274 1.00 47.47 289 ASP A O 1
#

Secondary structure (DSSP, 8-state):
-------------------TTHHHHHHHHHHHHHHHTTSSS-----------------HHHHHHHHHHHHHHHTSSS--HHHHHHHHHHTHHHHHHHTTS-HHHHHHH-GGGGSHHHHHHHHHHHH---HHHHHHHHHHHHHHHHHHHHHHSS---S-HHHHS--GGGHHHHHHHHHHHHTT--GGGTEEES----SS-EEEEES-SSGGG-SEEEEEETTEEEEEES--HHHHHHHHHHHHHHTTPPPPGGGHHHHHHIIIIIS---S-GGG--HHHHHHHHHHHTT-

Organism: NCBI:txid278164